Protein AF-A0A271J8D6-F1 (afdb_monomer_lite)

pLDDT: mean 81.6, std 23.4, range [31.03, 98.88]

Foldseek 3Di:
DDDDDDDDDDDDDDDDDDDDDDDDDDDDDPPPPPPPPPPPPPPPPLDQDDDDLVPQDPQLLLLLLQLLLLDLDLVSSLLVLLLLCLCLVVCAVPHNGSNCSSCPAPNGQLCHVPRPNNVVSVPDGRDPPDVSSVSSSNSSSCNVRDDPVVWQWDSQFNDKDALVPDPPSDDPPLCPPFDFDDGHPDDDDVNGMTITGPRHRPPPD

Sequence (205 aa):
MRTALRKTATGLTVVIAGSLPLLGLFYTIHATTTDTTPVPVMLVSDAPPAFDLDAVTDDVLWLARCIYSETKRAEEQELVAWVIRNRVETGYRGVTTYEGTVLDPYQFSAFNPGSPKRRLYTSLAPSTDSPAFVQALEVAHAVYHADASERPFPKRTRHFYSERSMVGGRAPNWSTGHAPVNPTGYRVDPRRFRFYSGVAAALHL

Radius of gyration: 31.21 Å; chains: 1; bounding box: 59×94×71 Å

Structure (mmCIF, N/CA/C/O backbone):
data_AF-A0A271J8D6-F1
#
_entry.id   AF-A0A271J8D6-F1
#
loop_
_atom_site.group_PDB
_atom_site.id
_atom_site.type_symbol
_atom_site.label_atom_id
_atom_site.label_alt_id
_atom_site.label_comp_id
_atom_site.label_asym_id
_atom_site.label_entity_id
_atom_site.label_seq_id
_atom_site.pdbx_PDB_ins_code
_atom_site.Cartn_x
_atom_site.Cartn_y
_atom_site.Cartn_z
_atom_site.occupancy
_atom_site.B_iso_or_equiv
_atom_site.auth_seq_id
_atom_site.auth_comp_id
_atom_site.auth_asym_id
_atom_site.auth_atom_id
_atom_site.pdbx_PDB_model_num
ATOM 1 N N . MET A 1 1 ? -44.704 9.672 -33.453 1.00 37.16 1 MET A N 1
ATOM 2 C CA . MET A 1 1 ? -43.943 9.856 -34.713 1.00 37.16 1 MET A CA 1
ATOM 3 C C . MET A 1 1 ? -43.924 11.338 -35.059 1.00 37.16 1 MET A C 1
ATOM 5 O O . MET A 1 1 ? -44.858 12.034 -34.698 1.00 37.16 1 MET A O 1
ATOM 9 N N . ARG A 1 2 ? -42.791 11.812 -35.586 1.00 36.75 2 ARG A N 1
ATOM 10 C CA . ARG A 1 2 ? -42.198 13.143 -35.360 1.00 36.75 2 ARG A CA 1
ATOM 11 C C . ARG A 1 2 ? -42.906 14.325 -36.043 1.00 36.75 2 ARG A C 1
ATOM 13 O O . ARG A 1 2 ? -43.340 14.223 -37.183 1.00 36.75 2 ARG A O 1
ATOM 20 N N . THR A 1 3 ? -42.907 15.448 -35.324 1.00 31.77 3 THR A N 1
ATOM 21 C CA . THR A 1 3 ? -43.353 16.795 -35.714 1.00 31.77 3 THR A CA 1
ATOM 22 C C . THR A 1 3 ? -42.252 17.574 -36.458 1.00 31.77 3 THR A C 1
ATOM 24 O O . THR A 1 3 ? -41.068 17.264 -36.346 1.00 31.77 3 THR A O 1
ATOM 27 N N . ALA A 1 4 ? -42.697 18.571 -37.225 1.00 35.56 4 ALA A N 1
ATOM 28 C CA . ALA A 1 4 ? -42.089 19.247 -38.372 1.00 35.56 4 ALA A CA 1
ATOM 29 C C . ALA A 1 4 ? -40.910 20.227 -38.144 1.00 35.56 4 ALA A C 1
ATOM 31 O O . ALA A 1 4 ? -40.754 20.820 -37.077 1.00 35.56 4 ALA A O 1
ATOM 32 N N . LEU A 1 5 ? -40.157 20.458 -39.234 1.00 35.47 5 LEU A N 1
ATOM 33 C CA . LEU A 1 5 ? -39.167 21.528 -39.433 1.00 35.47 5 LEU A CA 1
ATOM 34 C C . LEU A 1 5 ? -39.827 22.902 -39.700 1.00 35.47 5 LEU A C 1
ATOM 36 O O . LEU A 1 5 ? -40.800 23.001 -40.447 1.00 35.47 5 LEU A O 1
ATOM 40 N N . ARG A 1 6 ? -39.234 23.972 -39.146 1.00 36.16 6 ARG A N 1
ATOM 41 C CA . ARG A 1 6 ? -39.483 25.402 -39.455 1.00 36.16 6 ARG A CA 1
ATOM 42 C C . ARG A 1 6 ? -38.447 25.885 -40.490 1.00 36.16 6 ARG A C 1
ATOM 44 O O . ARG A 1 6 ? -37.283 25.538 -40.359 1.00 36.16 6 ARG A O 1
ATOM 51 N N . LYS A 1 7 ? -38.851 26.463 -41.630 1.00 35.25 7 LYS A N 1
ATOM 52 C CA . LYS A 1 7 ? -39.243 27.862 -41.949 1.00 35.25 7 LYS A CA 1
ATOM 53 C C . LYS A 1 7 ? -38.050 28.812 -42.196 1.00 35.25 7 LYS A C 1
ATOM 55 O O . LYS A 1 7 ? -37.399 29.264 -41.264 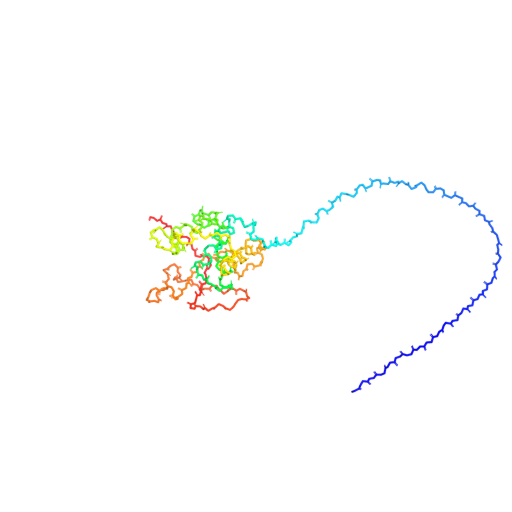1.00 35.25 7 LYS A O 1
ATOM 60 N N . THR A 1 8 ? -37.838 29.122 -43.475 1.00 38.09 8 THR A N 1
ATOM 61 C CA . THR A 1 8 ? -37.028 30.205 -44.067 1.00 38.09 8 THR A CA 1
ATOM 62 C C . THR A 1 8 ? -37.839 31.500 -44.199 1.00 38.09 8 THR A C 1
ATOM 64 O O . THR A 1 8 ? -39.038 31.406 -44.460 1.00 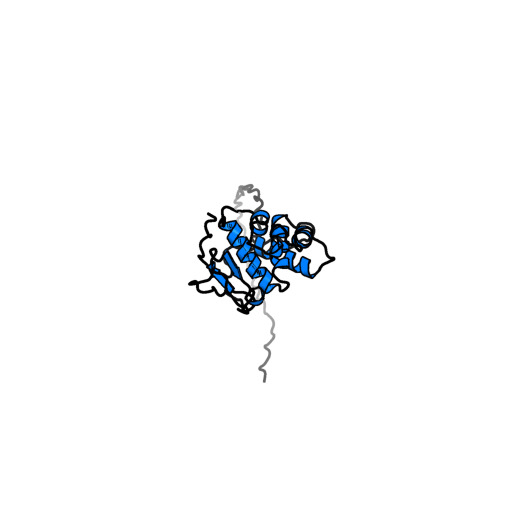38.09 8 THR A O 1
ATOM 67 N N . ALA A 1 9 ? -37.195 32.674 -44.120 1.00 34.56 9 ALA A N 1
ATOM 68 C CA . ALA A 1 9 ? -37.424 33.833 -45.006 1.00 34.56 9 ALA A CA 1
ATOM 69 C C . ALA A 1 9 ? -36.539 35.037 -44.627 1.00 34.56 9 ALA A C 1
ATOM 71 O O . ALA A 1 9 ? -36.093 35.185 -43.494 1.00 34.56 9 ALA A O 1
ATOM 72 N N . THR A 1 10 ? -36.312 35.857 -45.645 1.00 35.12 10 THR A N 1
ATOM 73 C CA . THR A 1 10 ? -35.226 36.811 -45.888 1.00 35.12 10 THR A CA 1
ATOM 74 C C . THR A 1 10 ? -35.631 38.248 -45.515 1.00 35.12 10 THR A C 1
ATOM 76 O O . THR A 1 10 ? -36.800 38.512 -45.248 1.00 35.12 10 THR A O 1
ATOM 79 N N . GLY A 1 11 ? -34.651 39.159 -45.453 1.00 34.53 11 GLY A N 1
ATOM 80 C CA . GLY A 1 11 ? -34.746 40.490 -44.841 1.00 34.53 11 GLY A CA 1
ATOM 81 C C . GLY A 1 11 ? -35.477 41.587 -45.624 1.00 34.53 11 GLY A C 1
ATOM 82 O O . GLY A 1 11 ? -36.010 41.361 -46.707 1.00 34.53 11 GLY A O 1
ATOM 83 N N . LEU A 1 12 ? -35.438 42.807 -45.071 1.00 31.03 12 LEU A N 1
ATOM 84 C CA . LEU A 1 12 ? -35.702 44.047 -45.800 1.00 31.03 12 LEU A CA 1
ATOM 85 C C . LEU A 1 12 ? -34.977 45.235 -45.143 1.00 31.03 12 LEU A C 1
ATOM 87 O O . LEU A 1 12 ? -35.074 45.458 -43.938 1.00 31.03 12 LEU A O 1
ATOM 91 N N . THR A 1 13 ? -34.252 45.976 -45.975 1.00 33.91 13 THR A N 1
ATOM 92 C CA . THR A 1 13 ? -33.525 47.219 -45.687 1.00 33.91 13 THR A CA 1
ATOM 93 C C . THR A 1 13 ? -34.454 48.423 -45.857 1.00 33.91 13 THR A C 1
ATOM 95 O O . THR A 1 13 ? -35.242 48.444 -46.800 1.00 33.91 13 THR A O 1
ATOM 98 N N . VAL A 1 14 ? -34.302 49.465 -45.033 1.00 34.69 14 VAL A N 1
ATOM 99 C CA . VAL A 1 14 ? -34.790 50.823 -45.339 1.00 34.69 14 VAL A CA 1
ATOM 100 C C . VAL A 1 14 ? -33.671 51.828 -45.066 1.00 34.69 14 VAL A C 1
ATOM 102 O O . VAL A 1 14 ? -33.062 51.823 -44.000 1.00 34.69 14 VAL A O 1
ATOM 105 N N . VAL A 1 15 ? -33.408 52.670 -46.066 1.00 35.41 15 VAL A N 1
ATOM 106 C CA . VAL A 1 15 ? -32.484 53.812 -46.059 1.00 35.41 15 VAL A CA 1
ATOM 107 C C . VAL A 1 15 ? -33.308 55.085 -45.893 1.00 35.41 15 VAL A C 1
ATOM 109 O O . VAL A 1 15 ? -34.277 55.253 -46.629 1.00 35.41 15 VAL A O 1
ATOM 112 N N . ILE A 1 16 ? -32.891 56.010 -45.023 1.00 36.81 16 ILE A N 1
ATOM 113 C CA . ILE A 1 16 ? -33.220 57.438 -45.160 1.00 36.81 16 ILE A CA 1
ATOM 114 C C . ILE A 1 16 ? -31.962 58.263 -44.861 1.00 36.81 16 ILE A C 1
ATOM 116 O O . ILE A 1 16 ? -31.301 58.077 -43.842 1.00 36.81 16 ILE A O 1
ATOM 120 N N . ALA A 1 17 ? -31.637 59.145 -45.805 1.00 34.56 17 ALA A N 1
ATOM 121 C CA . ALA A 1 17 ? -30.532 60.092 -45.790 1.00 34.56 17 ALA A CA 1
ATOM 122 C C . ALA A 1 17 ? -30.909 61.409 -45.086 1.00 34.56 17 ALA A C 1
ATOM 124 O O . ALA A 1 17 ? -32.073 61.805 -45.102 1.00 34.56 17 ALA A O 1
ATOM 125 N N . GLY A 1 18 ? -29.912 62.130 -44.558 1.00 31.47 18 GLY A N 1
ATOM 126 C CA . GLY A 1 18 ? -30.076 63.520 -44.120 1.00 31.47 18 GLY A CA 1
ATOM 127 C C . GLY A 1 18 ? -28.880 64.115 -43.362 1.00 31.47 18 GLY A C 1
ATOM 128 O O . GLY A 1 18 ? -28.832 64.032 -42.146 1.00 31.47 18 GLY A O 1
ATOM 129 N N . SER A 1 19 ? -27.964 64.736 -44.115 1.00 33.25 19 SER A N 1
ATOM 130 C CA . SER A 1 19 ? -27.344 66.063 -43.878 1.00 33.25 19 SER A CA 1
ATOM 131 C C . SER A 1 19 ? -26.490 66.378 -42.614 1.00 33.25 19 SER A C 1
ATOM 133 O O . SER A 1 19 ? -26.984 66.451 -41.498 1.00 33.25 19 SER A O 1
ATOM 135 N N . LEU A 1 20 ? -25.206 66.687 -42.884 1.00 37.94 20 LEU A N 1
ATOM 136 C CA . LEU A 1 20 ? -24.097 67.324 -42.111 1.00 37.94 20 LEU A CA 1
ATOM 137 C C . LEU A 1 20 ? -24.444 68.668 -41.388 1.00 37.94 20 LEU A C 1
ATOM 139 O O . LEU A 1 20 ? -25.487 69.220 -41.735 1.00 37.94 20 LEU A O 1
ATOM 143 N N . PRO A 1 21 ? -23.594 69.285 -40.500 1.00 45.44 21 PRO A N 1
ATOM 144 C CA . PRO A 1 21 ? -22.114 69.255 -40.482 1.00 45.44 21 PRO A CA 1
ATOM 145 C C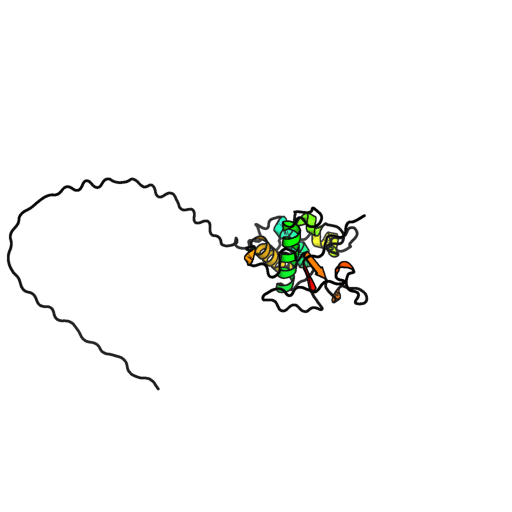 . PRO A 1 21 ? -21.366 69.241 -39.115 1.00 45.44 21 PRO A C 1
ATOM 147 O O . PRO A 1 21 ? -21.933 69.273 -38.029 1.00 45.44 21 PRO A O 1
ATOM 150 N N . LEU A 1 22 ? -20.034 69.187 -39.261 1.00 43.22 22 LEU A N 1
ATOM 151 C CA . LEU A 1 22 ? -18.917 69.205 -38.310 1.00 43.22 22 LEU A CA 1
ATOM 152 C C . LEU A 1 22 ? -19.008 70.146 -37.090 1.00 43.22 22 LEU A C 1
ATOM 154 O O . LEU A 1 22 ? -19.282 71.334 -37.233 1.00 43.22 22 LEU A O 1
ATOM 158 N N . LEU A 1 23 ? -18.488 69.660 -35.957 1.00 39.09 23 LEU A N 1
ATOM 159 C CA . LEU A 1 23 ? -17.605 70.425 -35.065 1.00 39.09 23 LEU A CA 1
ATOM 160 C C . LEU A 1 23 ? -16.675 69.451 -34.327 1.00 39.09 23 LEU A C 1
ATOM 162 O O . LEU A 1 23 ? -17.113 68.601 -33.556 1.00 39.09 23 LEU A O 1
ATOM 166 N N . GLY A 1 24 ? -15.384 69.536 -34.649 1.00 41.84 24 GLY A N 1
ATOM 167 C CA . GLY A 1 24 ? -14.334 68.721 -34.054 1.00 41.84 24 GLY A CA 1
ATOM 168 C C . GLY A 1 24 ? -13.980 69.206 -32.654 1.00 41.84 24 GLY A C 1
ATOM 169 O O . GLY A 1 24 ? -13.719 70.388 -32.446 1.00 41.84 24 GLY A O 1
ATOM 170 N N . LEU A 1 25 ? -13.907 68.267 -31.716 1.00 37.81 25 LEU A N 1
ATOM 171 C CA . LEU A 1 25 ? -13.203 68.441 -30.455 1.00 37.81 25 LEU A CA 1
ATOM 172 C C . LEU A 1 25 ? -12.238 67.260 -30.319 1.00 37.81 25 LEU A C 1
ATOM 174 O O . LEU A 1 25 ? -12.645 66.132 -30.044 1.00 37.81 25 LEU A O 1
ATOM 178 N N . PHE A 1 26 ? -10.957 67.507 -30.582 1.00 38.34 26 PHE A N 1
ATOM 179 C CA . PHE A 1 26 ? -9.895 66.549 -30.298 1.00 38.34 26 PHE A CA 1
ATOM 180 C C . PHE A 1 26 ? -9.704 66.496 -28.781 1.00 38.34 26 PHE A C 1
ATOM 182 O O . PHE A 1 26 ? -9.109 67.400 -28.200 1.00 38.34 26 PHE A O 1
ATOM 189 N N . TYR A 1 27 ? -10.223 65.456 -28.130 1.00 35.41 27 TYR A N 1
ATOM 190 C CA . TYR A 1 27 ? -9.833 65.130 -26.763 1.00 35.41 27 TYR A CA 1
ATOM 191 C C . TYR A 1 27 ? -8.698 64.107 -26.829 1.00 35.41 27 TYR A C 1
ATOM 193 O O . TYR A 1 27 ? -8.912 62.932 -27.128 1.00 35.41 27 TYR A O 1
ATOM 201 N N . THR A 1 28 ? -7.470 64.564 -26.602 1.00 43.22 28 THR A N 1
ATOM 202 C CA . THR A 1 28 ? -6.309 63.684 -26.468 1.00 43.22 28 THR A CA 1
ATOM 203 C C . THR A 1 28 ? -6.408 62.967 -25.124 1.00 43.22 28 THR A C 1
ATOM 205 O O . THR A 1 28 ? -6.025 63.518 -24.095 1.00 43.22 28 THR A O 1
ATOM 208 N N . ILE A 1 29 ? -6.920 61.736 -25.110 1.00 44.97 29 ILE A N 1
ATOM 209 C CA . ILE A 1 29 ? -6.760 60.858 -23.947 1.00 44.97 29 ILE A CA 1
ATOM 210 C C . ILE A 1 29 ? -5.314 60.361 -23.982 1.00 44.97 29 ILE A C 1
ATOM 212 O O . ILE A 1 29 ? -4.931 59.610 -24.878 1.00 44.97 29 ILE A O 1
ATOM 216 N N . HIS A 1 30 ? 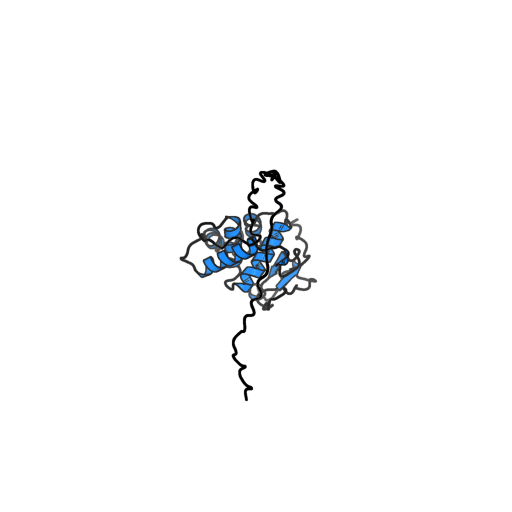-4.485 60.799 -23.036 1.00 42.06 30 HIS A N 1
ATOM 217 C CA . HIS A 1 30 ? -3.220 60.124 -22.765 1.00 42.06 30 HIS A CA 1
ATOM 218 C C . HIS A 1 30 ? -3.548 58.753 -22.175 1.00 42.06 30 HIS A C 1
ATOM 220 O O . HIS A 1 30 ? -3.967 58.647 -21.024 1.00 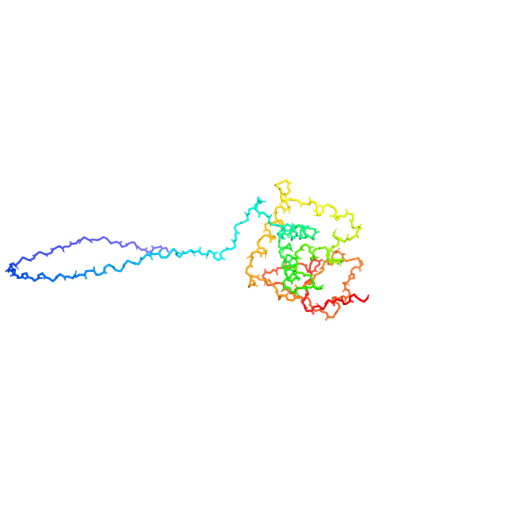42.06 30 HIS A O 1
ATOM 226 N N . ALA A 1 31 ? -3.407 57.703 -22.984 1.00 43.00 31 ALA A N 1
ATOM 227 C CA . ALA A 1 31 ? -3.377 56.345 -22.476 1.00 43.00 31 ALA A CA 1
ATOM 228 C C . ALA A 1 31 ? -2.092 56.200 -21.657 1.00 43.00 31 ALA A C 1
ATOM 230 O O . ALA A 1 31 ? -0.996 56.104 -22.208 1.00 43.00 31 ALA A O 1
ATOM 231 N N . THR A 1 32 ? -2.214 56.242 -20.334 1.00 42.94 32 THR A N 1
ATOM 232 C CA . THR A 1 32 ? -1.137 55.813 -19.449 1.00 42.94 32 THR A CA 1
ATOM 233 C C . THR A 1 32 ? -0.979 54.315 -19.666 1.00 42.94 32 THR A C 1
ATOM 235 O O . THR A 1 32 ? -1.807 53.527 -19.213 1.00 42.94 32 THR A O 1
ATOM 238 N N . THR A 1 33 ? 0.045 53.912 -20.414 1.00 43.06 33 THR A N 1
ATOM 239 C CA . THR A 1 33 ? 0.438 52.510 -20.520 1.00 43.06 33 THR A CA 1
ATOM 240 C C . THR A 1 33 ? 0.900 52.067 -19.137 1.00 43.06 33 THR A C 1
ATOM 242 O O . THR A 1 33 ? 2.042 52.298 -18.750 1.00 43.06 33 THR A O 1
ATOM 245 N N . THR A 1 34 ? 0.009 51.472 -18.346 1.00 44.06 34 THR A N 1
ATOM 246 C CA . THR A 1 34 ? 0.430 50.616 -17.240 1.00 44.06 34 THR A CA 1
ATOM 247 C C . THR A 1 34 ? 1.079 49.398 -17.869 1.00 44.06 34 THR A C 1
ATOM 249 O O . THR A 1 34 ? 0.389 48.473 -18.299 1.00 44.06 34 THR A O 1
ATOM 252 N N . ASP A 1 35 ? 2.405 49.448 -17.964 1.00 47.28 35 ASP A N 1
ATOM 253 C CA . ASP A 1 35 ? 3.272 48.311 -18.237 1.00 47.28 35 ASP A CA 1
ATOM 254 C C . ASP A 1 35 ? 3.059 47.275 -17.127 1.00 47.28 35 ASP A C 1
ATOM 256 O O . ASP A 1 35 ? 3.705 47.274 -16.081 1.00 47.28 35 ASP A O 1
ATOM 260 N N . THR A 1 36 ? 2.022 46.461 -17.305 1.00 47.00 36 THR A N 1
ATOM 261 C CA . THR A 1 36 ? 1.774 45.292 -16.476 1.00 47.00 36 THR A CA 1
ATOM 262 C C . THR A 1 36 ? 2.450 44.162 -17.213 1.00 47.00 36 THR A C 1
ATOM 264 O O . THR A 1 36 ? 1.869 43.563 -18.118 1.00 47.00 36 THR A O 1
ATOM 267 N N . THR A 1 37 ? 3.706 43.903 -16.864 1.00 51.19 37 THR A N 1
ATOM 268 C CA . THR A 1 37 ? 4.338 42.639 -17.219 1.00 51.19 37 THR A CA 1
ATOM 269 C C . THR A 1 37 ? 3.401 41.524 -16.739 1.00 51.19 37 THR A C 1
ATOM 271 O O . THR A 1 37 ? 3.055 41.487 -15.553 1.00 51.19 37 THR A O 1
ATOM 274 N N . PRO A 1 38 ? 2.894 40.647 -17.623 1.00 47.34 38 PRO A N 1
ATOM 275 C CA . PRO A 1 38 ? 2.127 39.507 -17.164 1.00 47.34 38 PRO A CA 1
ATOM 276 C C . PRO A 1 38 ? 3.100 38.623 -16.390 1.00 47.34 38 PRO A C 1
ATOM 278 O O . PRO A 1 38 ? 3.966 37.971 -16.971 1.00 47.34 38 PRO A O 1
ATOM 281 N N . VAL A 1 39 ? 2.985 38.636 -15.062 1.00 49.53 39 VAL A N 1
ATOM 282 C CA . VAL A 1 39 ? 3.601 37.616 -14.216 1.00 49.53 39 VAL A CA 1
ATOM 283 C C . VAL A 1 39 ? 3.097 36.280 -14.759 1.00 49.53 39 VAL A C 1
ATOM 285 O O . VAL A 1 39 ? 1.877 36.103 -14.840 1.00 49.53 39 VAL A O 1
ATOM 288 N N . PRO A 1 40 ? 3.974 35.364 -15.199 1.00 54.03 40 PRO A N 1
ATOM 289 C CA . PRO A 1 40 ? 3.527 34.078 -15.692 1.00 54.03 40 PRO A CA 1
ATOM 290 C C . PRO A 1 40 ? 2.828 33.373 -14.533 1.00 54.03 40 PRO A C 1
ATOM 292 O O . PRO A 1 40 ? 3.463 32.960 -13.563 1.00 54.03 40 PRO A O 1
ATOM 295 N N . VAL A 1 41 ? 1.502 33.270 -14.617 1.00 54.34 41 VAL A N 1
ATOM 296 C CA . VAL A 1 41 ? 0.723 32.384 -13.758 1.00 54.34 41 VAL A CA 1
ATOM 297 C C . VAL A 1 41 ? 1.132 30.983 -14.177 1.00 54.34 41 VAL A C 1
ATOM 299 O O . VAL A 1 41 ? 0.620 30.428 -15.148 1.00 54.34 41 VAL A O 1
ATOM 302 N N . MET A 1 42 ? 2.146 30.450 -13.503 1.00 52.03 42 MET A N 1
ATOM 303 C CA . MET A 1 42 ? 2.534 29.059 -13.623 1.00 52.03 42 MET A CA 1
ATOM 304 C C . MET A 1 42 ? 1.330 28.266 -13.113 1.00 52.03 42 MET A C 1
ATOM 306 O O . MET A 1 42 ? 1.094 28.196 -11.910 1.00 52.03 42 MET A O 1
ATOM 310 N N . LEU A 1 43 ? 0.500 27.779 -14.037 1.00 52.97 43 LEU A N 1
ATOM 311 C CA . LEU A 1 43 ? -0.574 26.837 -13.749 1.00 52.97 43 LEU A CA 1
ATOM 312 C C . LEU A 1 43 ? 0.093 25.586 -13.174 1.00 52.97 43 LEU A C 1
ATOM 314 O O . LEU A 1 43 ? 0.514 24.703 -13.917 1.00 52.97 43 LEU A O 1
ATOM 318 N N . VAL A 1 44 ? 0.257 25.542 -11.853 1.00 53.88 44 VAL A N 1
ATOM 319 C CA . VAL A 1 44 ? 0.550 24.299 -11.149 1.00 53.88 44 VAL A CA 1
ATOM 320 C C . VAL A 1 44 ? -0.700 23.459 -11.352 1.00 53.88 44 VAL A C 1
ATOM 322 O O . VAL A 1 44 ? -1.764 23.774 -10.828 1.00 53.88 44 VAL A O 1
ATOM 325 N N . SER A 1 45 ? -0.615 22.481 -12.246 1.00 54.22 45 SER A N 1
ATOM 326 C CA . SER A 1 45 ? -1.702 21.537 -12.431 1.00 54.22 45 SER A CA 1
ATOM 327 C C . SER A 1 45 ? -1.813 20.734 -11.137 1.00 54.22 45 SER A C 1
ATOM 329 O O . SER A 1 45 ? -0.868 20.039 -10.780 1.00 54.22 45 SER A O 1
ATOM 331 N N . ASP A 1 46 ? -2.947 20.830 -10.441 1.00 66.25 46 ASP A N 1
ATOM 332 C CA . ASP A 1 46 ? -3.263 20.002 -9.263 1.00 66.25 46 ASP A CA 1
ATOM 333 C C . ASP A 1 46 ? -3.500 18.521 -9.632 1.00 66.25 46 ASP A C 1
ATOM 335 O O . ASP A 1 46 ? -3.883 17.709 -8.791 1.00 66.25 46 ASP A O 1
ATOM 339 N N . ALA A 1 47 ? -3.312 18.149 -10.903 1.00 70.12 47 ALA A N 1
ATOM 340 C CA . ALA A 1 47 ? -3.421 16.772 -11.347 1.00 70.12 47 ALA A CA 1
ATOM 341 C C . ALA A 1 47 ? -2.194 15.963 -10.886 1.00 70.12 47 ALA A C 1
ATOM 343 O O . ALA A 1 47 ? -1.062 16.443 -11.019 1.00 70.12 47 ALA A O 1
ATOM 344 N N . PRO A 1 48 ? -2.384 14.719 -10.404 1.00 79.50 48 PRO A N 1
ATOM 345 C CA . PRO A 1 48 ? -1.282 13.792 -10.192 1.00 79.50 48 PRO A CA 1
ATOM 346 C C . PRO A 1 48 ? -0.417 13.690 -11.459 1.00 79.50 48 PRO A C 1
ATOM 348 O O . PRO A 1 48 ? -0.968 13.738 -12.567 1.00 79.50 48 PRO A O 1
ATOM 351 N N . PRO A 1 49 ? 0.914 13.532 -11.333 1.00 89.12 49 PRO A N 1
ATOM 352 C CA . PRO A 1 49 ? 1.758 13.291 -12.495 1.00 89.12 49 PRO A CA 1
ATOM 353 C C . PRO A 1 49 ? 1.247 12.075 -13.282 1.00 89.12 49 PRO A C 1
ATOM 355 O O . PRO A 1 49 ? 0.616 11.171 -12.731 1.00 89.12 49 PRO A O 1
ATOM 358 N N . ALA A 1 50 ? 1.493 12.047 -14.590 1.00 93.38 50 ALA A N 1
ATOM 359 C CA . ALA A 1 50 ? 1.244 10.841 -15.372 1.00 93.38 50 ALA A CA 1
ATOM 360 C C . ALA A 1 50 ? 2.256 9.756 -14.970 1.00 93.38 50 ALA A C 1
ATOM 362 O O . ALA A 1 50 ? 3.404 10.071 -14.662 1.00 93.38 50 ALA A O 1
ATOM 363 N N . PHE A 1 51 ? 1.837 8.488 -14.984 1.00 96.19 51 PHE A N 1
ATOM 364 C CA . PHE A 1 51 ? 2.758 7.379 -14.739 1.00 96.19 51 PHE A CA 1
ATOM 365 C C . PHE A 1 51 ? 3.784 7.279 -15.873 1.00 96.19 51 PHE A C 1
ATOM 367 O O . PHE A 1 51 ? 3.412 7.200 -17.045 1.00 96.19 51 PHE A O 1
ATOM 374 N N . ASP A 1 52 ? 5.060 7.243 -15.500 1.00 96.06 52 ASP A N 1
ATOM 375 C CA . ASP A 1 52 ? 6.194 7.012 -16.388 1.00 96.06 52 ASP A CA 1
ATOM 376 C C . ASP A 1 52 ? 7.104 5.948 -15.761 1.00 96.06 52 ASP A C 1
ATOM 378 O O . ASP A 1 52 ? 7.543 6.073 -14.614 1.00 96.06 52 ASP A O 1
ATOM 382 N N . LEU A 1 53 ? 7.362 4.880 -16.517 1.00 95.44 53 LEU A N 1
ATOM 383 C CA . LEU A 1 53 ? 8.155 3.744 -16.059 1.00 95.44 53 LEU A CA 1
ATOM 384 C C . LEU A 1 53 ? 9.623 4.128 -15.826 1.00 95.44 53 LEU A C 1
ATOM 386 O O . LEU A 1 53 ? 10.252 3.577 -14.920 1.00 95.44 53 LEU A O 1
ATOM 390 N N . ASP A 1 54 ? 10.140 5.087 -16.595 1.00 94.81 54 ASP A N 1
ATOM 391 C CA . ASP A 1 54 ? 11.529 5.545 -16.505 1.00 94.81 54 ASP A CA 1
ATOM 392 C C . ASP A 1 54 ? 11.739 6.545 -15.351 1.00 94.81 54 ASP A C 1
ATOM 394 O O . ASP A 1 54 ? 12.875 6.819 -14.960 1.00 94.81 54 ASP A O 1
ATOM 398 N N . ALA A 1 55 ? 10.650 7.050 -14.757 1.00 95.25 55 ALA A N 1
ATOM 399 C CA . ALA A 1 55 ? 10.659 8.038 -13.676 1.00 95.25 55 ALA A CA 1
ATOM 400 C C . ALA A 1 55 ? 10.156 7.487 -12.325 1.00 95.25 55 ALA A C 1
ATOM 402 O O . ALA A 1 55 ? 9.816 8.255 -11.421 1.00 95.25 55 ALA A O 1
ATOM 403 N N . VAL A 1 56 ? 10.101 6.161 -12.156 1.00 97.69 56 VAL A N 1
ATOM 404 C CA . VAL A 1 56 ? 9.675 5.531 -10.895 1.00 97.69 56 VAL A CA 1
ATOM 405 C C . VAL A 1 56 ? 10.650 5.874 -9.764 1.00 97.69 56 VAL A C 1
ATOM 407 O O . VAL A 1 56 ? 11.817 5.487 -9.789 1.00 97.69 56 VAL A O 1
ATOM 410 N N . THR A 1 57 ? 10.148 6.545 -8.728 1.00 98.12 57 THR A N 1
ATOM 411 C CA . THR A 1 57 ? 10.913 6.850 -7.511 1.00 98.12 57 THR A CA 1
ATOM 412 C C . THR A 1 57 ? 11.071 5.622 -6.609 1.00 98.12 57 THR A C 1
ATOM 414 O O . THR A 1 57 ? 10.282 4.675 -6.673 1.00 98.12 57 THR A O 1
ATOM 417 N N . ASP A 1 58 ? 12.050 5.656 -5.700 1.00 98.25 58 ASP A N 1
ATOM 418 C CA . ASP A 1 58 ? 12.276 4.571 -4.734 1.00 98.25 58 ASP A CA 1
ATOM 419 C C . ASP A 1 58 ? 11.052 4.295 -3.847 1.00 98.25 58 ASP A C 1
ATOM 421 O O . ASP A 1 58 ? 10.727 3.137 -3.579 1.00 98.25 58 ASP A O 1
ATOM 425 N N . ASP A 1 59 ? 10.330 5.337 -3.426 1.00 98.69 59 ASP A N 1
ATOM 426 C CA . ASP A 1 59 ? 9.114 5.189 -2.621 1.00 98.69 59 ASP A CA 1
ATOM 427 C C . ASP A 1 59 ? 8.014 4.433 -3.380 1.00 98.69 59 ASP A C 1
ATOM 429 O O . ASP A 1 59 ? 7.425 3.484 -2.849 1.00 98.69 59 ASP A O 1
ATOM 433 N N . VAL A 1 60 ? 7.762 4.822 -4.636 1.00 98.75 60 VAL A N 1
ATOM 434 C CA . VAL A 1 60 ? 6.788 4.149 -5.509 1.00 98.75 60 VAL A CA 1
ATOM 435 C C . VAL A 1 60 ? 7.224 2.708 -5.764 1.00 98.75 60 VAL A C 1
ATOM 437 O O . VAL A 1 60 ? 6.400 1.794 -5.700 1.00 98.75 60 VAL A O 1
ATOM 440 N N . LEU A 1 61 ? 8.520 2.472 -5.975 1.00 98.81 61 LEU A N 1
ATOM 441 C CA . LEU A 1 61 ? 9.065 1.135 -6.179 1.00 98.81 61 LEU A CA 1
ATOM 442 C C . LEU A 1 61 ? 8.870 0.238 -4.949 1.00 98.81 61 LEU A C 1
ATOM 444 O O . LEU A 1 61 ? 8.441 -0.911 -5.083 1.00 98.81 61 LEU A O 1
ATOM 448 N N . TRP A 1 62 ? 9.146 0.736 -3.742 1.00 98.88 62 TRP A N 1
ATOM 449 C CA . TRP A 1 62 ? 8.932 -0.018 -2.504 1.00 98.88 62 TRP A CA 1
ATOM 450 C C . TRP A 1 62 ? 7.456 -0.311 -2.244 1.00 98.88 62 TRP A C 1
ATOM 452 O O . TRP A 1 62 ? 7.111 -1.440 -1.874 1.00 98.88 62 TRP A O 1
ATOM 462 N N . LEU A 1 63 ? 6.579 0.661 -2.502 1.00 98.88 63 LEU A N 1
ATOM 463 C CA . LEU A 1 63 ? 5.134 0.469 -2.443 1.00 98.88 63 LEU A CA 1
ATOM 464 C C . LEU A 1 63 ? 4.679 -0.623 -3.428 1.00 98.88 63 LEU A C 1
ATOM 466 O O . LEU A 1 63 ? 4.002 -1.571 -3.022 1.00 98.88 63 LEU A O 1
ATOM 470 N N . ALA A 1 64 ? 5.124 -0.555 -4.686 1.00 98.81 64 ALA A N 1
ATOM 471 C CA . ALA A 1 64 ? 4.791 -1.515 -5.739 1.00 98.81 64 ALA A CA 1
ATOM 472 C C . ALA A 1 64 ? 5.279 -2.935 -5.423 1.00 98.81 64 ALA A C 1
ATOM 474 O O . ALA A 1 64 ? 4.518 -3.901 -5.533 1.00 98.81 64 ALA A O 1
ATOM 475 N N . ARG A 1 65 ? 6.534 -3.082 -4.973 1.00 98.75 65 ARG A N 1
ATOM 476 C CA . ARG A 1 65 ? 7.101 -4.367 -4.523 1.00 98.75 65 ARG A CA 1
ATOM 477 C C . ARG A 1 65 ? 6.217 -5.009 -3.461 1.00 98.75 65 ARG A C 1
ATOM 479 O O . ARG A 1 65 ? 5.944 -6.211 -3.528 1.00 98.75 65 ARG A O 1
ATOM 486 N N . CYS A 1 66 ? 5.762 -4.208 -2.501 1.00 98.69 66 CYS A N 1
ATOM 487 C CA . CYS A 1 66 ? 4.947 -4.687 -1.402 1.00 98.69 66 CYS A CA 1
ATOM 488 C C . CYS A 1 66 ? 3.561 -5.139 -1.864 1.00 98.69 66 CYS A C 1
ATOM 490 O O . CYS A 1 66 ? 3.217 -6.310 -1.684 1.00 98.69 66 CYS A O 1
ATOM 492 N N . ILE A 1 67 ? 2.797 -4.274 -2.537 1.00 98.62 67 ILE A N 1
ATOM 493 C CA . ILE A 1 67 ? 1.432 -4.618 -2.967 1.00 98.62 67 ILE A CA 1
ATOM 494 C C . ILE A 1 67 ? 1.418 -5.777 -3.966 1.00 98.62 67 ILE A C 1
ATOM 496 O O . ILE A 1 67 ? 0.536 -6.632 -3.900 1.00 98.62 67 ILE A O 1
ATOM 500 N N . TYR A 1 68 ? 2.442 -5.877 -4.824 1.00 98.44 68 TYR A N 1
ATOM 501 C CA . TYR A 1 68 ? 2.623 -7.020 -5.712 1.00 98.44 68 TYR A CA 1
ATOM 502 C C . TYR A 1 68 ? 2.838 -8.320 -4.932 1.00 98.44 68 TYR A C 1
ATOM 504 O O . TYR A 1 68 ? 2.351 -9.373 -5.345 1.00 98.44 68 TYR A O 1
ATOM 512 N N . SER A 1 69 ? 3.563 -8.287 -3.813 1.00 97.31 69 SER A N 1
ATOM 513 C CA . SER A 1 69 ? 3.781 -9.478 -2.987 1.00 97.31 69 SER A CA 1
ATOM 514 C C . SER A 1 69 ? 2.507 -9.965 -2.285 1.00 97.31 69 SER A C 1
ATOM 516 O O . SER A 1 69 ? 2.344 -11.173 -2.097 1.00 97.31 69 SER A O 1
ATOM 518 N N . GLU A 1 70 ? 1.592 -9.045 -1.968 1.00 97.00 70 GLU A N 1
ATOM 519 C CA . GLU A 1 70 ? 0.347 -9.327 -1.252 1.00 97.00 70 GLU A CA 1
ATOM 520 C C . GLU A 1 70 ? -0.767 -9.811 -2.192 1.00 97.00 70 GLU A C 1
ATOM 522 O O . GLU A 1 70 ? -1.535 -10.713 -1.848 1.00 97.00 70 GLU A O 1
ATOM 527 N N . THR A 1 71 ? -0.860 -9.252 -3.404 1.00 95.94 71 THR A N 1
ATOM 528 C CA . THR A 1 71 ? -1.882 -9.640 -4.385 1.00 95.94 71 THR A CA 1
ATOM 529 C C . THR A 1 71 ? -1.517 -9.253 -5.823 1.00 95.94 71 THR A C 1
ATOM 531 O O . THR A 1 71 ? -0.666 -8.404 -6.086 1.00 95.94 71 THR A O 1
ATOM 534 N N . LYS A 1 72 ? -2.176 -9.906 -6.787 1.00 94.62 72 LYS A N 1
ATOM 535 C CA . LYS A 1 72 ? -2.066 -9.622 -8.230 1.00 94.62 72 LYS A CA 1
ATOM 536 C C . LYS A 1 72 ? -3.277 -8.868 -8.795 1.00 94.62 72 LYS A C 1
ATOM 538 O O . LYS A 1 72 ? -3.306 -8.574 -9.983 1.00 94.62 72 LYS A O 1
ATOM 543 N N . ARG A 1 73 ? -4.296 -8.590 -7.974 1.00 95.62 73 ARG A N 1
ATOM 544 C CA . ARG A 1 73 ? -5.534 -7.919 -8.403 1.00 95.62 73 ARG A CA 1
ATOM 545 C C . ARG A 1 73 ? -5.426 -6.421 -8.138 1.00 95.62 73 ARG A C 1
ATOM 547 O O . ARG A 1 73 ? -5.212 -6.054 -6.989 1.00 95.62 73 ARG A O 1
ATOM 554 N N . ALA A 1 74 ? -5.615 -5.593 -9.164 1.00 96.69 74 ALA A N 1
ATOM 555 C CA . ALA A 1 74 ? -5.430 -4.140 -9.084 1.00 96.69 74 ALA A CA 1
ATOM 556 C C . ALA A 1 74 ? -6.237 -3.487 -7.946 1.00 96.69 74 ALA A C 1
ATOM 558 O O . ALA A 1 74 ? -5.662 -2.811 -7.102 1.00 96.69 74 ALA A O 1
ATOM 559 N N . GLU A 1 75 ? -7.537 -3.783 -7.844 1.00 96.00 75 GLU A N 1
ATOM 560 C CA . GLU A 1 75 ? -8.403 -3.238 -6.781 1.00 96.00 75 GLU A CA 1
ATOM 561 C C . GLU A 1 75 ? -7.901 -3.589 -5.369 1.00 96.00 75 GLU A C 1
ATOM 563 O O . GLU A 1 75 ? -8.001 -2.802 -4.434 1.00 96.00 75 GLU A O 1
ATOM 568 N N . GLU A 1 76 ? -7.332 -4.784 -5.193 1.00 97.12 76 GLU A N 1
ATOM 569 C CA . GLU A 1 76 ? -6.779 -5.197 -3.902 1.00 97.12 76 GLU A CA 1
ATOM 570 C C . GLU A 1 76 ? -5.412 -4.555 -3.644 1.00 97.12 76 GLU A C 1
ATOM 572 O O . GLU A 1 76 ? -5.116 -4.189 -2.508 1.00 97.12 76 GLU A O 1
ATOM 577 N N . GLN A 1 77 ? -4.592 -4.401 -4.689 1.00 98.38 77 GLN A N 1
ATOM 578 C CA . GLN A 1 77 ? -3.315 -3.690 -4.620 1.00 98.38 77 GLN A CA 1
ATOM 579 C C . GLN A 1 77 ? -3.531 -2.248 -4.158 1.00 98.38 77 GLN A C 1
ATOM 581 O O . GLN A 1 77 ? -2.802 -1.786 -3.286 1.00 98.38 77 GLN A O 1
ATOM 586 N N . GLU A 1 78 ? -4.562 -1.575 -4.667 1.00 98.62 78 GLU A N 1
ATOM 587 C CA . GLU A 1 78 ? -4.898 -0.199 -4.301 1.00 98.62 78 GLU A CA 1
ATOM 588 C C . GLU A 1 78 ? -5.246 -0.069 -2.810 1.00 98.62 78 GLU A C 1
ATOM 590 O O . GLU A 1 78 ? -4.704 0.777 -2.096 1.00 98.62 78 GLU A O 1
ATOM 595 N N . LEU A 1 79 ? -6.094 -0.963 -2.295 1.00 98.62 79 LEU A N 1
ATOM 596 C CA . LEU A 1 79 ? -6.473 -0.964 -0.881 1.00 98.62 79 LEU A CA 1
ATOM 597 C C . LEU A 1 79 ? -5.278 -1.250 0.040 1.00 98.62 79 LEU A C 1
ATOM 599 O O . LEU A 1 79 ? -5.141 -0.624 1.094 1.00 98.62 79 LEU A O 1
ATOM 603 N N . VAL A 1 80 ? -4.392 -2.173 -0.348 1.00 98.44 80 VAL A N 1
ATOM 604 C CA . VAL A 1 80 ? -3.150 -2.440 0.395 1.00 98.44 80 VAL A CA 1
ATOM 605 C C . VAL A 1 80 ? -2.201 -1.239 0.311 1.00 98.44 80 VAL A C 1
ATOM 607 O O . VAL A 1 80 ? -1.607 -0.870 1.328 1.00 98.44 80 VAL A O 1
ATOM 610 N N . ALA A 1 81 ? -2.099 -0.580 -0.847 1.00 98.81 81 ALA A N 1
ATOM 611 C CA . ALA A 1 81 ? -1.283 0.618 -1.023 1.00 98.81 81 ALA A CA 1
ATOM 612 C C . ALA A 1 81 ? -1.735 1.745 -0.083 1.00 98.81 81 ALA A C 1
ATOM 614 O O . ALA A 1 81 ? -0.906 2.338 0.610 1.00 98.81 81 ALA A O 1
ATOM 615 N N . TRP A 1 82 ? -3.047 1.973 0.041 1.00 98.81 82 TRP A N 1
ATOM 616 C CA . TRP A 1 82 ? -3.598 2.944 0.987 1.00 98.81 82 TRP A CA 1
ATOM 617 C C . TRP A 1 82 ? -3.291 2.599 2.449 1.00 98.81 82 TRP A C 1
ATOM 619 O O . TRP A 1 82 ? -3.028 3.501 3.247 1.00 98.81 82 TRP A O 1
ATOM 629 N N . VAL A 1 83 ? -3.269 1.313 2.825 1.00 98.75 83 VAL A N 1
ATOM 630 C CA . VAL A 1 83 ? -2.826 0.901 4.169 1.00 98.75 83 VAL A CA 1
ATOM 631 C C . VAL A 1 83 ? -1.349 1.234 4.393 1.00 98.75 83 VAL A C 1
ATOM 633 O O . VAL A 1 83 ? -0.995 1.737 5.462 1.00 98.75 83 VAL A O 1
ATOM 636 N N . ILE A 1 84 ? -0.481 0.973 3.414 1.00 98.81 84 ILE A N 1
ATOM 637 C CA . ILE A 1 84 ? 0.954 1.274 3.516 1.00 98.81 84 ILE A CA 1
ATOM 638 C C . ILE A 1 84 ? 1.168 2.785 3.627 1.00 98.81 84 ILE A C 1
ATOM 640 O O . ILE A 1 84 ? 1.824 3.233 4.568 1.00 98.81 84 ILE A O 1
ATOM 644 N N . ARG A 1 85 ? 0.533 3.578 2.756 1.00 98.81 85 ARG A N 1
ATOM 645 C CA . ARG A 1 85 ? 0.555 5.045 2.828 1.00 98.81 85 ARG A CA 1
ATOM 646 C C . ARG A 1 85 ? 0.066 5.547 4.189 1.00 98.81 85 ARG A C 1
ATOM 648 O O . ARG A 1 85 ? 0.696 6.409 4.789 1.00 98.81 85 ARG A O 1
ATOM 655 N N . ASN A 1 86 ? -0.989 4.954 4.754 1.00 98.69 86 ASN A N 1
ATOM 656 C CA . ASN A 1 86 ? -1.450 5.286 6.107 1.00 98.69 86 ASN A CA 1
ATOM 657 C C . ASN A 1 86 ? -0.413 4.989 7.193 1.00 98.69 86 ASN A C 1
ATOM 659 O O . ASN A 1 86 ? -0.296 5.753 8.151 1.00 98.69 86 ASN A O 1
ATOM 663 N N . ARG A 1 87 ? 0.323 3.878 7.093 1.00 98.44 87 ARG A N 1
ATOM 664 C CA . ARG A 1 87 ? 1.394 3.553 8.047 1.00 98.44 87 ARG A CA 1
ATOM 665 C C . ARG A 1 87 ? 2.512 4.587 7.980 1.00 98.44 87 ARG A C 1
ATOM 667 O O . ARG A 1 87 ? 2.856 5.124 9.030 1.00 98.44 87 ARG A O 1
ATOM 674 N N . VAL A 1 88 ? 2.965 4.921 6.771 1.00 98.62 88 VAL A N 1
ATOM 675 C CA . VAL A 1 88 ? 3.974 5.958 6.509 1.00 98.62 88 VAL A CA 1
ATOM 676 C C . VAL A 1 88 ? 3.523 7.305 7.079 1.00 98.62 88 VAL A C 1
ATOM 678 O O . VAL A 1 88 ? 4.182 7.873 7.945 1.00 98.62 88 VAL A O 1
ATOM 681 N N . GLU A 1 89 ? 2.343 7.782 6.680 1.00 98.44 89 GLU A N 1
ATOM 682 C CA . GLU A 1 89 ? 1.829 9.096 7.078 1.00 98.44 89 GLU A CA 1
ATOM 683 C C . GLU A 1 89 ? 1.477 9.217 8.569 1.00 98.44 89 GLU A C 1
ATOM 685 O O . GLU A 1 89 ? 1.295 10.328 9.071 1.00 98.44 89 GLU A O 1
ATOM 690 N N . THR A 1 90 ? 1.283 8.099 9.274 1.00 97.62 90 THR A N 1
ATOM 691 C CA . THR A 1 90 ? 1.001 8.099 10.720 1.00 97.62 90 THR A CA 1
ATOM 692 C C . THR A 1 90 ? 2.212 7.728 11.565 1.00 97.62 90 THR A C 1
ATOM 694 O O . THR A 1 90 ? 2.067 7.632 12.785 1.00 97.62 90 THR A O 1
ATOM 697 N N . GLY A 1 91 ? 3.377 7.492 10.951 1.00 97.00 91 GLY A N 1
ATOM 698 C CA . GLY A 1 91 ? 4.570 7.046 11.663 1.00 97.00 91 GLY A CA 1
ATOM 699 C C . GLY A 1 91 ? 4.327 5.753 12.438 1.00 97.00 91 GLY A C 1
ATOM 700 O O . GLY A 1 91 ? 4.698 5.653 13.609 1.00 97.00 91 GLY A O 1
ATOM 701 N N . TYR A 1 92 ? 3.604 4.789 11.856 1.00 95.25 92 TYR A N 1
ATOM 702 C CA . TYR A 1 92 ? 3.266 3.552 12.558 1.00 95.25 92 TYR A CA 1
ATOM 703 C C . TYR A 1 92 ? 4.550 2.855 13.031 1.00 95.25 92 TYR A C 1
ATOM 705 O O . TYR A 1 92 ? 5.455 2.611 12.240 1.00 95.25 92 TYR A O 1
ATOM 713 N N . ARG A 1 93 ? 4.637 2.583 14.343 1.00 94.00 93 ARG A N 1
ATOM 714 C CA . ARG A 1 93 ? 5.842 2.061 15.024 1.00 94.00 93 ARG A CA 1
ATOM 715 C C . ARG A 1 93 ? 7.096 2.938 14.891 1.00 94.00 93 ARG A C 1
ATOM 717 O O . ARG A 1 93 ? 8.206 2.439 15.022 1.00 94.00 93 ARG A O 1
ATOM 724 N N . GLY A 1 94 ? 6.923 4.238 14.661 1.00 95.81 94 GLY A N 1
ATOM 725 C CA . GLY A 1 94 ? 8.025 5.183 14.478 1.00 95.81 94 GLY A CA 1
ATOM 726 C C . GLY A 1 94 ? 8.636 5.169 13.076 1.00 95.81 94 GLY A C 1
ATOM 727 O O . GLY A 1 94 ? 9.679 5.781 12.877 1.00 95.81 94 GLY A O 1
ATOM 728 N N . VAL A 1 95 ? 8.010 4.492 12.107 1.00 97.25 95 VAL A N 1
ATOM 729 C CA . VAL A 1 95 ? 8.527 4.357 10.741 1.00 97.25 95 VAL A CA 1
ATOM 730 C C . VAL A 1 95 ? 7.761 5.263 9.778 1.00 97.25 95 VAL A C 1
ATOM 732 O O . VAL A 1 95 ? 6.535 5.198 9.705 1.00 97.25 95 VAL A O 1
ATOM 735 N N . THR A 1 96 ? 8.484 6.100 9.030 1.00 97.94 96 THR A N 1
ATOM 736 C CA . THR A 1 96 ? 7.915 7.153 8.163 1.00 97.94 96 THR A CA 1
ATOM 737 C C . THR A 1 96 ? 8.390 7.078 6.710 1.00 97.94 96 THR A C 1
ATOM 739 O O . THR A 1 96 ? 8.250 8.048 5.973 1.00 97.94 96 THR A O 1
ATOM 742 N N . THR A 1 97 ? 8.963 5.951 6.283 1.00 98.69 97 THR A N 1
ATOM 743 C CA . THR A 1 97 ? 9.363 5.714 4.885 1.00 98.69 97 THR A CA 1
ATOM 744 C C . THR A 1 97 ? 8.671 4.471 4.338 1.00 98.69 97 THR A C 1
ATOM 746 O O . THR A 1 97 ? 8.308 3.567 5.104 1.00 98.69 97 THR A O 1
ATOM 749 N N . TYR A 1 98 ? 8.478 4.407 3.017 1.00 98.75 98 TYR A N 1
ATOM 750 C CA . TYR A 1 98 ? 7.880 3.236 2.371 1.00 98.75 98 TYR A CA 1
ATOM 751 C C . TYR A 1 98 ? 8.774 2.008 2.526 1.00 98.75 98 TYR A C 1
ATOM 753 O O . TYR A 1 98 ? 8.298 0.975 2.993 1.00 98.75 98 TYR A O 1
ATOM 761 N N . GLU A 1 99 ? 10.075 2.139 2.247 1.00 98.69 99 GLU A N 1
ATOM 762 C CA . GLU A 1 99 ? 11.057 1.076 2.492 1.00 98.69 99 GLU A CA 1
ATOM 763 C C . GLU A 1 99 ? 10.996 0.570 3.934 1.00 98.69 99 GLU A C 1
ATOM 765 O O . GLU A 1 99 ? 10.815 -0.624 4.171 1.00 98.69 99 GLU A O 1
ATOM 770 N N . GLY A 1 100 ? 11.087 1.481 4.908 1.00 98.50 100 GLY A N 1
ATOM 771 C CA . GLY A 1 100 ? 11.065 1.118 6.319 1.00 98.50 100 GLY A CA 1
ATOM 772 C C . GLY A 1 100 ? 9.772 0.400 6.693 1.00 98.50 100 GLY A C 1
ATOM 773 O O . GLY A 1 100 ? 9.808 -0.595 7.407 1.00 98.50 100 GLY A O 1
ATOM 774 N N . THR A 1 101 ? 8.626 0.869 6.191 1.00 98.25 101 THR A N 1
ATOM 775 C CA . THR A 1 101 ? 7.315 0.265 6.476 1.00 98.25 101 THR A CA 1
ATOM 776 C C . THR A 1 101 ? 7.215 -1.149 5.909 1.00 98.25 101 THR A C 1
ATOM 778 O O . THR A 1 101 ? 6.620 -2.027 6.534 1.00 98.25 101 THR A O 1
ATOM 781 N N . VAL A 1 102 ? 7.781 -1.378 4.722 1.00 98.44 102 VAL A N 1
ATOM 782 C CA . VAL A 1 102 ? 7.793 -2.686 4.054 1.00 98.44 102 VAL A CA 1
ATOM 783 C C . VAL A 1 102 ? 8.762 -3.653 4.735 1.00 98.44 102 VAL A C 1
ATOM 785 O O . VAL A 1 102 ? 8.468 -4.844 4.847 1.00 98.44 102 VAL A O 1
ATOM 788 N N . LEU A 1 103 ? 9.904 -3.151 5.208 1.00 97.56 103 LEU A N 1
ATOM 789 C CA . LEU A 1 103 ? 10.941 -3.945 5.865 1.00 97.56 103 LEU A CA 1
ATOM 790 C C . LEU A 1 103 ? 10.743 -4.103 7.383 1.00 97.56 103 LEU A C 1
ATOM 792 O O . LEU A 1 103 ? 11.453 -4.918 7.980 1.00 97.56 103 LEU A O 1
ATOM 796 N N . ASP A 1 104 ? 9.796 -3.382 7.999 1.00 95.94 104 ASP A N 1
ATOM 797 C CA . ASP A 1 104 ? 9.434 -3.528 9.416 1.00 95.94 104 ASP A CA 1
ATOM 798 C C . ASP A 1 104 ? 9.034 -4.994 9.703 1.00 95.94 104 ASP A C 1
ATOM 800 O O . ASP A 1 104 ? 8.123 -5.537 9.058 1.00 95.94 104 ASP A O 1
ATOM 804 N N . PRO A 1 105 ? 9.721 -5.683 10.638 1.00 92.94 105 PRO A N 1
ATOM 805 C CA . PRO A 1 105 ? 9.504 -7.097 10.887 1.00 92.94 105 PRO A CA 1
ATOM 806 C C . PRO A 1 105 ? 8.040 -7.474 11.131 1.00 92.94 105 PRO A C 1
ATOM 808 O O . PRO A 1 105 ? 7.296 -6.852 11.901 1.00 92.94 105 PRO A O 1
ATOM 811 N N . TYR A 1 106 ? 7.649 -8.574 10.487 1.00 89.69 106 TYR A N 1
ATOM 812 C CA . TYR A 1 106 ? 6.341 -9.214 10.599 1.00 89.69 106 TYR A CA 1
ATOM 813 C C . TYR A 1 106 ? 5.167 -8.375 10.079 1.00 89.69 106 TYR A C 1
ATOM 815 O O . TYR A 1 106 ? 4.018 -8.771 10.272 1.00 89.69 106 TYR A O 1
ATOM 823 N N . GLN A 1 107 ? 5.436 -7.263 9.380 1.00 92.62 107 GLN A N 1
ATOM 824 C CA . GLN A 1 107 ? 4.399 -6.482 8.702 1.00 92.62 107 GLN A CA 1
ATOM 825 C C . GLN A 1 107 ? 3.981 -7.100 7.366 1.00 92.62 107 GLN A C 1
ATOM 827 O O . GLN A 1 107 ? 2.790 -7.112 7.060 1.00 92.62 107 GLN A O 1
ATOM 832 N N . PHE A 1 108 ? 4.944 -7.631 6.602 1.00 95.25 108 PHE A N 1
ATOM 833 C CA . PHE A 1 108 ? 4.726 -8.232 5.283 1.00 95.25 108 PHE A CA 1
ATOM 834 C C . PHE A 1 108 ? 5.557 -9.507 5.138 1.00 95.25 108 PHE A C 1
ATOM 836 O O . PHE A 1 108 ? 6.788 -9.481 5.100 1.00 95.25 108 PHE A O 1
ATOM 843 N N . SER A 1 109 ? 4.878 -10.654 5.062 1.00 93.00 109 SER A N 1
ATOM 844 C CA . SER A 1 109 ? 5.518 -11.974 5.188 1.00 93.00 109 SER A CA 1
ATOM 845 C C . SER A 1 109 ? 6.628 -12.226 4.163 1.00 93.00 109 SER A C 1
ATOM 847 O O . SER A 1 109 ? 7.654 -12.825 4.489 1.00 93.00 109 SER A O 1
ATOM 849 N N . ALA A 1 110 ? 6.452 -11.725 2.938 1.00 95.81 110 ALA A N 1
ATOM 850 C CA . ALA A 1 110 ? 7.421 -11.845 1.862 1.00 95.81 110 ALA A CA 1
ATOM 851 C C . ALA A 1 110 ? 8.767 -11.191 2.203 1.00 95.81 110 ALA A C 1
ATOM 853 O O . ALA A 1 110 ? 9.804 -11.711 1.790 1.00 95.81 110 ALA A O 1
ATOM 854 N N . PHE A 1 111 ? 8.748 -10.119 2.997 1.00 97.31 111 PHE A N 1
ATOM 855 C CA . PHE A 1 111 ? 9.910 -9.310 3.341 1.00 97.31 111 PHE A CA 1
ATOM 856 C C . PHE A 1 111 ? 10.503 -9.652 4.702 1.00 97.31 111 PHE A C 1
ATOM 858 O O . PHE A 1 111 ? 11.533 -9.090 5.039 1.00 97.31 111 PHE A O 1
ATOM 865 N N . ASN A 1 112 ? 9.946 -10.578 5.485 1.00 95.69 112 ASN A N 1
ATOM 866 C CA . ASN A 1 112 ? 10.528 -10.924 6.785 1.00 95.69 112 ASN A CA 1
ATOM 867 C C . ASN A 1 112 ? 11.985 -11.419 6.662 1.00 95.69 112 ASN A C 1
ATOM 869 O O . ASN A 1 112 ? 12.326 -12.085 5.675 1.00 95.69 112 ASN A O 1
ATOM 873 N N . PRO A 1 113 ? 12.855 -11.140 7.653 1.00 94.12 113 PRO A N 1
ATOM 874 C CA . PRO A 1 113 ? 14.168 -11.774 7.733 1.00 94.12 113 PRO A CA 1
ATOM 875 C C . PRO A 1 113 ? 14.052 -13.301 7.607 1.00 94.12 113 PRO A C 1
ATOM 877 O O . PRO A 1 113 ? 13.185 -13.915 8.224 1.00 94.12 113 PRO A O 1
ATOM 880 N N . GLY A 1 114 ? 14.884 -13.909 6.757 1.00 93.88 114 GLY A N 1
ATOM 881 C CA . GLY A 1 114 ? 14.859 -15.355 6.491 1.00 93.88 114 GLY A CA 1
ATOM 882 C C . GLY A 1 114 ? 13.750 -15.846 5.549 1.00 93.88 114 GLY A C 1
ATOM 883 O O . GLY A 1 114 ? 13.750 -17.021 5.189 1.00 93.88 114 GLY A O 1
ATOM 884 N N . SER A 1 115 ? 12.830 -14.985 5.093 1.00 95.75 115 SER A N 1
ATOM 885 C CA . SER A 1 115 ? 11.840 -15.374 4.081 1.00 95.75 115 SER A CA 1
ATOM 886 C C . SER A 1 115 ? 12.536 -15.778 2.771 1.00 95.75 115 SER A C 1
ATOM 888 O O . SER A 1 115 ? 13.286 -14.971 2.209 1.00 95.75 115 SER A O 1
ATOM 890 N N . PRO A 1 116 ? 12.239 -16.961 2.197 1.00 96.50 116 PRO A N 1
ATOM 891 C CA . PRO A 1 116 ? 12.814 -17.376 0.915 1.00 96.50 116 PRO A CA 1
ATOM 892 C C . PRO A 1 116 ? 12.365 -16.476 -0.248 1.00 96.50 116 PRO A C 1
ATOM 894 O O . PRO A 1 116 ? 13.016 -16.427 -1.289 1.00 96.50 116 PRO A O 1
ATOM 897 N N . LYS A 1 117 ? 11.263 -15.732 -0.073 1.00 96.44 117 LYS A N 1
ATOM 898 C CA . LYS A 1 117 ? 10.722 -14.803 -1.073 1.00 96.44 117 LYS A CA 1
ATOM 899 C C . LYS A 1 117 ? 11.358 -13.414 -1.006 1.00 96.44 117 LYS A C 1
ATOM 901 O O . LYS A 1 117 ? 11.175 -12.642 -1.944 1.00 96.44 117 LYS A O 1
ATOM 906 N N . ARG A 1 118 ? 12.097 -13.090 0.064 1.00 97.19 118 ARG A N 1
ATOM 907 C CA . ARG A 1 118 ? 12.605 -11.731 0.304 1.00 97.19 118 ARG A CA 1
ATOM 908 C C . ARG A 1 118 ? 13.451 -11.246 -0.866 1.00 97.19 118 ARG A C 1
ATOM 910 O O . ARG A 1 118 ? 13.124 -10.219 -1.443 1.00 97.19 118 ARG A O 1
ATOM 917 N N . ARG A 1 119 ? 14.451 -12.041 -1.275 1.00 97.06 119 ARG A N 1
ATOM 918 C CA . ARG A 1 119 ? 15.336 -11.714 -2.406 1.00 97.06 119 ARG A CA 1
ATOM 919 C C . ARG A 1 119 ? 14.553 -11.428 -3.688 1.00 97.06 119 ARG A C 1
ATOM 921 O O . ARG A 1 119 ? 14.859 -10.447 -4.349 1.00 97.06 119 ARG A O 1
ATOM 928 N N . LEU A 1 120 ? 13.562 -12.265 -4.014 1.00 96.56 120 LEU A N 1
ATOM 929 C CA . LEU A 1 120 ? 12.745 -12.111 -5.221 1.00 96.56 120 LEU A CA 1
ATOM 930 C C . LEU A 1 120 ? 12.045 -10.750 -5.250 1.00 96.56 120 LEU A C 1
ATOM 932 O O . LEU A 1 120 ? 12.120 -10.051 -6.252 1.00 96.56 120 LEU A O 1
ATOM 936 N N . TYR A 1 121 ? 11.360 -10.375 -4.168 1.00 97.88 121 TYR A N 1
ATOM 937 C CA . TYR A 1 121 ? 10.574 -9.141 -4.157 1.00 97.88 121 TYR A CA 1
ATOM 938 C C . TYR A 1 121 ? 11.430 -7.887 -3.988 1.00 97.88 121 TYR A C 1
ATOM 940 O O . TYR A 1 121 ? 11.118 -6.866 -4.592 1.00 97.88 121 TYR A O 1
ATOM 948 N N . THR A 1 122 ? 12.529 -7.950 -3.231 1.00 97.50 122 THR A N 1
ATOM 949 C CA . THR A 1 122 ? 13.446 -6.808 -3.099 1.00 97.50 122 THR A CA 1
ATOM 950 C C . THR A 1 122 ? 14.241 -6.538 -4.374 1.00 97.50 122 THR A C 1
ATOM 952 O O . THR A 1 122 ? 14.703 -5.420 -4.555 1.00 97.50 122 THR A O 1
ATOM 955 N N . SER A 1 123 ? 14.412 -7.528 -5.260 1.00 96.81 123 SER A N 1
ATOM 956 C CA . SER A 1 123 ? 15.143 -7.354 -6.522 1.00 96.81 123 SER A CA 1
ATOM 957 C C . SER A 1 123 ? 14.276 -6.900 -7.696 1.00 96.81 123 SER A C 1
ATOM 959 O O . SER A 1 123 ? 14.813 -6.692 -8.778 1.00 96.81 123 SER A O 1
ATOM 961 N N . LEU A 1 124 ? 12.951 -6.792 -7.536 1.00 97.38 124 LEU A N 1
ATOM 962 C CA . LEU A 1 124 ? 12.088 -6.309 -8.617 1.00 97.38 124 LEU A CA 1
ATOM 963 C C . LEU A 1 124 ? 12.449 -4.861 -8.955 1.00 97.38 124 LEU A C 1
ATOM 965 O O . LEU A 1 124 ? 12.564 -4.032 -8.053 1.00 97.38 124 LEU A O 1
ATOM 969 N N . ALA A 1 125 ? 12.600 -4.564 -10.238 1.00 96.75 125 ALA A N 1
ATOM 970 C CA . ALA A 1 125 ? 12.899 -3.237 -10.761 1.00 96.75 125 ALA A CA 1
ATOM 971 C C . ALA A 1 125 ? 11.878 -2.876 -11.854 1.00 96.75 125 ALA A C 1
ATOM 973 O O . ALA A 1 125 ? 11.264 -3.794 -12.412 1.00 96.75 125 ALA A O 1
ATOM 974 N N . PRO A 1 126 ? 11.667 -1.580 -12.147 1.00 95.94 126 PRO A N 1
ATOM 975 C CA . PRO A 1 126 ? 10.846 -1.154 -13.275 1.00 95.94 126 PRO A CA 1
ATOM 976 C C . PRO A 1 126 ? 11.332 -1.820 -14.567 1.00 95.94 126 PRO A C 1
ATOM 978 O O . PRO A 1 126 ? 12.487 -1.684 -14.956 1.00 95.94 126 PRO A O 1
ATOM 981 N N . SER A 1 127 ? 10.465 -2.621 -15.177 1.00 91.31 127 SER A N 1
ATOM 982 C CA . SER A 1 127 ? 10.715 -3.292 -16.452 1.00 91.31 127 SER A CA 1
ATOM 983 C C . SER A 1 127 ? 9.381 -3.696 -17.072 1.00 91.31 127 SER A C 1
ATOM 985 O O . SER A 1 127 ? 8.453 -4.107 -16.369 1.00 91.31 127 SER A O 1
ATOM 987 N N . THR A 1 128 ? 9.304 -3.613 -18.397 1.00 84.75 128 THR A N 1
ATOM 988 C CA . THR A 1 128 ? 8.157 -4.057 -19.197 1.00 84.75 128 THR A CA 1
ATOM 989 C C . THR A 1 128 ? 8.033 -5.582 -19.278 1.00 84.75 128 THR A C 1
ATOM 991 O O . THR A 1 128 ? 6.970 -6.084 -19.643 1.00 84.75 128 THR A O 1
ATOM 994 N N . ASP A 1 129 ? 9.056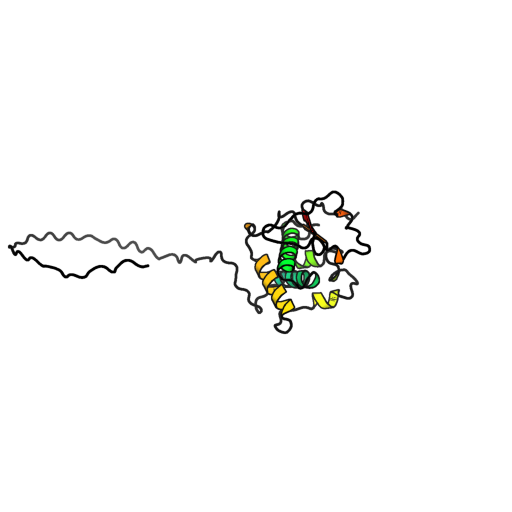 -6.335 -18.861 1.00 92.19 129 ASP A N 1
ATOM 995 C CA . ASP A 1 129 ? 9.088 -7.806 -18.923 1.00 92.19 129 ASP A CA 1
ATOM 996 C C . ASP A 1 129 ? 8.067 -8.484 -17.992 1.00 92.19 129 ASP A C 1
ATOM 998 O O . ASP A 1 129 ? 7.806 -9.684 -18.093 1.00 92.19 129 ASP A O 1
ATOM 1002 N N . SER A 1 130 ? 7.479 -7.728 -17.061 1.00 93.06 130 SER A N 1
ATOM 1003 C CA . SER A 1 130 ? 6.479 -8.224 -16.117 1.00 93.06 130 SER A CA 1
ATOM 1004 C C . SER A 1 130 ? 5.254 -7.306 -16.086 1.00 93.06 130 SER A C 1
ATOM 1006 O O . SER A 1 130 ? 5.159 -6.439 -15.212 1.00 93.06 130 SER A O 1
ATOM 1008 N N . PRO A 1 131 ? 4.258 -7.521 -16.970 1.00 95.56 131 PRO A N 1
ATOM 1009 C CA . PRO A 1 131 ? 3.037 -6.711 -17.009 1.00 95.56 131 PRO A CA 1
ATOM 1010 C C . PRO A 1 131 ? 2.301 -6.648 -15.664 1.00 95.56 131 PRO A C 1
ATOM 1012 O O . PRO A 1 131 ? 1.778 -5.611 -15.272 1.00 95.56 131 PRO A O 1
ATOM 1015 N N . ALA A 1 132 ? 2.316 -7.742 -14.898 1.00 96.56 132 ALA A N 1
ATOM 1016 C CA . ALA A 1 132 ? 1.693 -7.777 -13.577 1.00 96.56 132 ALA A CA 1
ATOM 1017 C C . ALA A 1 132 ? 2.442 -6.927 -12.532 1.00 96.56 132 ALA A C 1
ATOM 1019 O O . ALA A 1 132 ? 1.832 -6.484 -11.558 1.00 96.56 132 ALA A O 1
ATOM 1020 N N . PHE A 1 133 ? 3.754 -6.721 -12.701 1.00 98.06 133 PHE A N 1
ATOM 1021 C CA . PHE A 1 133 ? 4.517 -5.803 -11.856 1.00 98.06 133 PHE A CA 1
ATOM 1022 C C . PHE A 1 133 ? 4.381 -4.354 -12.332 1.00 98.06 133 PHE A C 1
ATOM 1024 O O . PHE A 1 133 ? 4.255 -3.476 -11.487 1.00 98.06 133 PHE A O 1
ATOM 1031 N N . VAL A 1 134 ? 4.290 -4.112 -13.645 1.00 98.31 134 VAL A N 1
ATOM 1032 C CA . VAL A 1 134 ? 3.934 -2.790 -14.195 1.00 98.31 134 VAL A CA 1
ATOM 1033 C C . VAL A 1 134 ? 2.585 -2.320 -13.652 1.00 98.31 134 VAL A C 1
ATOM 1035 O O . VAL A 1 134 ? 2.508 -1.219 -13.127 1.00 98.31 134 VAL A O 1
ATOM 1038 N N . GLN A 1 135 ? 1.566 -3.184 -13.616 1.00 98.44 135 GLN A N 1
ATOM 1039 C CA . GLN A 1 135 ? 0.283 -2.859 -12.978 1.00 98.44 135 GLN A CA 1
ATOM 1040 C C . GLN A 1 135 ? 0.454 -2.442 -11.505 1.00 98.44 135 GLN A C 1
ATOM 1042 O O . GLN A 1 135 ? -0.194 -1.514 -11.029 1.00 98.44 135 GLN A O 1
ATOM 1047 N N . ALA A 1 136 ? 1.331 -3.119 -10.757 1.00 98.69 136 ALA A N 1
ATOM 1048 C CA . ALA A 1 136 ? 1.599 -2.742 -9.372 1.00 98.69 136 ALA A CA 1
ATOM 1049 C C . ALA A 1 136 ? 2.330 -1.391 -9.272 1.00 98.69 136 ALA A C 1
ATOM 1051 O O . ALA A 1 136 ? 2.075 -0.646 -8.332 1.00 98.69 136 ALA A O 1
ATOM 1052 N N . LEU A 1 137 ? 3.209 -1.065 -10.224 1.00 98.75 137 LEU A N 1
ATOM 1053 C CA . LEU A 1 137 ? 3.860 0.244 -10.315 1.00 98.75 137 LEU A CA 1
ATOM 1054 C C . LEU A 1 137 ? 2.844 1.350 -10.615 1.00 98.75 137 LEU A C 1
ATOM 1056 O O . LEU A 1 137 ? 2.856 2.367 -9.930 1.00 98.75 137 LEU A O 1
ATOM 1060 N N . GLU A 1 138 ? 1.923 1.125 -11.550 1.00 98.56 138 GLU A N 1
ATOM 1061 C CA . GLU A 1 138 ? 0.842 2.060 -11.883 1.00 98.56 138 GLU A CA 1
ATOM 1062 C C . GLU A 1 138 ? -0.066 2.327 -10.676 1.00 98.56 138 GLU A C 1
ATOM 1064 O O . GLU A 1 138 ? -0.315 3.480 -10.321 1.00 98.56 138 GLU A O 1
ATOM 1069 N N . VAL A 1 139 ? -0.512 1.268 -9.989 1.00 98.75 139 VAL A N 1
ATOM 1070 C CA . VAL A 1 139 ? -1.349 1.391 -8.785 1.00 98.75 139 VAL A CA 1
ATOM 1071 C C . VAL A 1 139 ? -0.593 2.095 -7.656 1.00 98.75 139 VAL A C 1
ATOM 1073 O O . VAL A 1 139 ? -1.146 2.973 -6.994 1.00 98.75 139 VAL A O 1
ATOM 1076 N N . ALA A 1 140 ? 0.674 1.735 -7.427 1.00 98.81 140 ALA A N 1
ATOM 1077 C CA . ALA A 1 140 ? 1.504 2.379 -6.415 1.00 98.81 140 ALA A CA 1
ATOM 1078 C C . ALA A 1 140 ? 1.698 3.869 -6.713 1.00 98.81 140 ALA A C 1
ATOM 1080 O O . ALA A 1 140 ? 1.551 4.690 -5.812 1.00 98.81 140 ALA A O 1
ATOM 1081 N N . HIS A 1 141 ? 1.983 4.216 -7.966 1.00 98.75 141 HIS A N 1
ATOM 1082 C CA . HIS A 1 141 ? 2.144 5.591 -8.415 1.00 98.75 141 HIS A CA 1
ATOM 1083 C C . HIS A 1 141 ? 0.861 6.402 -8.198 1.00 98.75 141 HIS A C 1
ATOM 1085 O O . HIS A 1 141 ? 0.901 7.466 -7.580 1.00 98.75 141 HIS A O 1
ATOM 1091 N N . ALA A 1 142 ? -0.287 5.871 -8.633 1.00 98.44 142 ALA A N 1
ATOM 1092 C CA . ALA A 1 142 ? -1.583 6.511 -8.436 1.00 98.44 142 ALA A CA 1
ATOM 1093 C C . ALA A 1 142 ? -1.855 6.781 -6.948 1.00 98.44 142 ALA A C 1
ATOM 1095 O O . ALA A 1 142 ? -2.120 7.916 -6.565 1.00 98.44 142 ALA A O 1
ATOM 1096 N N . VAL A 1 143 ? -1.700 5.775 -6.081 1.00 98.62 143 VAL A N 1
ATOM 1097 C CA . VAL A 1 143 ? -1.953 5.936 -4.641 1.00 98.62 143 VAL A CA 1
ATOM 1098 C C . VAL A 1 143 ? -0.914 6.819 -3.954 1.00 98.62 143 VAL A C 1
ATOM 1100 O O . VAL A 1 143 ? -1.262 7.503 -2.997 1.00 98.62 143 VAL A O 1
ATOM 1103 N N . TYR A 1 144 ? 0.345 6.833 -4.392 1.00 98.62 144 TYR A N 1
ATOM 1104 C CA . TYR A 1 144 ? 1.372 7.713 -3.823 1.00 98.62 144 TYR A CA 1
ATOM 1105 C C . TYR A 1 144 ? 1.036 9.190 -4.066 1.00 98.62 144 TYR A C 1
ATOM 1107 O O . TYR A 1 144 ? 1.158 10.004 -3.149 1.00 98.62 144 TYR A O 1
ATOM 1115 N N . HIS A 1 145 ? 0.555 9.516 -5.269 1.00 98.00 145 HIS A N 1
ATOM 1116 C CA . HIS A 1 145 ? 0.243 10.885 -5.680 1.00 98.00 145 HIS A CA 1
ATOM 1117 C C . HIS A 1 145 ? -1.212 11.322 -5.443 1.00 98.00 145 HIS A C 1
ATOM 1119 O O . HIS A 1 145 ? -1.490 12.513 -5.541 1.00 98.00 145 HIS A O 1
ATOM 1125 N N . ALA A 1 146 ? -2.126 10.402 -5.115 1.00 97.56 146 ALA A N 1
ATOM 1126 C CA . ALA A 1 146 ? -3.541 10.708 -4.884 1.00 97.56 146 ALA A CA 1
ATOM 1127 C C . ALA A 1 146 ? -3.759 11.734 -3.758 1.00 97.56 146 ALA A C 1
ATOM 1129 O O . ALA A 1 146 ? -2.997 11.785 -2.779 1.00 97.56 146 ALA A O 1
ATOM 1130 N N . ASP A 1 147 ? -4.850 12.494 -3.837 1.00 97.00 147 ASP A N 1
ATOM 1131 C CA . ASP A 1 147 ? -5.232 13.389 -2.749 1.00 97.00 147 ASP A CA 1
ATOM 1132 C C . ASP A 1 147 ? -5.684 12.592 -1.513 1.00 97.00 147 ASP A C 1
ATOM 1134 O O . ASP A 1 147 ? -6.213 11.481 -1.595 1.00 97.00 147 ASP A O 1
ATOM 1138 N N . ALA A 1 148 ? -5.497 13.156 -0.318 1.00 95.88 148 ALA A N 1
ATOM 1139 C CA . ALA A 1 148 ? -5.896 12.489 0.917 1.00 95.88 148 ALA A CA 1
ATOM 1140 C C . ALA A 1 148 ? -7.413 12.201 0.998 1.00 95.88 148 ALA A C 1
ATOM 1142 O O . ALA A 1 148 ? -7.803 11.284 1.734 1.00 95.88 148 ALA A O 1
ATOM 1143 N N . SER A 1 149 ? -8.245 12.965 0.281 1.00 96.31 149 SER A N 1
ATOM 1144 C CA . SER A 1 149 ? -9.700 12.795 0.194 1.00 96.31 149 SER A CA 1
ATOM 1145 C C . SER A 1 149 ? -10.137 11.575 -0.620 1.00 96.31 149 SER A C 1
ATOM 1147 O O . SER A 1 149 ? -11.231 11.066 -0.386 1.00 96.31 149 SER A O 1
ATOM 1149 N N . GLU A 1 150 ? -9.276 11.044 -1.491 1.00 96.94 150 GLU A N 1
ATOM 1150 C CA . GLU A 1 150 ? -9.552 9.834 -2.283 1.00 96.94 150 GLU A CA 1
ATOM 1151 C C . GLU A 1 150 ? -9.445 8.546 -1.458 1.00 96.94 150 GLU A C 1
ATOM 1153 O O . GLU A 1 150 ? -9.807 7.457 -1.900 1.00 96.94 150 GLU A O 1
ATOM 1158 N N . ARG A 1 151 ? -8.948 8.654 -0.225 1.00 97.62 151 ARG A N 1
ATOM 1159 C CA . ARG A 1 151 ? -8.717 7.507 0.640 1.00 97.62 151 ARG A CA 1
ATOM 1160 C C . ARG A 1 151 ? -10.023 6.742 0.911 1.00 97.62 151 ARG A C 1
ATOM 1162 O O . ARG A 1 151 ? -10.967 7.309 1.465 1.00 97.62 151 ARG A O 1
ATOM 1169 N N . PRO A 1 152 ? -10.053 5.416 0.693 1.00 97.94 152 PRO A N 1
ATOM 1170 C CA . PRO A 1 152 ? -11.293 4.649 0.766 1.00 97.94 152 PRO A CA 1
ATOM 1171 C C . PRO A 1 152 ? -11.696 4.279 2.202 1.00 97.94 152 PRO A C 1
ATOM 1173 O O . PRO A 1 152 ? -12.752 3.699 2.426 1.00 97.94 152 PRO A O 1
ATOM 1176 N N . PHE A 1 153 ? -10.879 4.591 3.207 1.00 97.50 153 PHE A N 1
ATOM 1177 C CA . PHE A 1 153 ? -11.158 4.333 4.622 1.00 97.50 153 PHE A CA 1
ATOM 1178 C C . PHE A 1 153 ? -10.477 5.380 5.520 1.00 97.50 153 PHE A C 1
ATOM 1180 O O . PHE A 1 153 ? -9.624 6.130 5.054 1.00 97.50 153 PHE A O 1
ATOM 1187 N N . PRO A 1 154 ? -10.778 5.458 6.831 1.00 97.50 154 PRO A N 1
ATOM 1188 C CA . PRO A 1 154 ? -10.102 6.408 7.714 1.00 97.50 154 PRO A CA 1
ATOM 1189 C C . PRO A 1 154 ? -8.576 6.239 7.692 1.00 97.50 154 PRO A C 1
ATOM 1191 O O . PRO A 1 154 ? -8.086 5.111 7.666 1.00 97.50 154 PRO A O 1
ATOM 1194 N N . LYS A 1 155 ? -7.813 7.335 7.812 1.00 97.69 155 LYS A N 1
ATOM 1195 C CA . LYS A 1 155 ? -6.330 7.337 7.852 1.00 97.69 155 LYS A CA 1
ATOM 1196 C C . LYS A 1 155 ? -5.722 6.421 8.931 1.00 97.69 155 LYS A C 1
ATOM 1198 O O . LYS A 1 155 ? -4.587 5.976 8.820 1.00 97.69 155 LYS A O 1
ATOM 1203 N N . ARG A 1 156 ? -6.482 6.094 9.981 1.00 97.19 156 ARG A N 1
ATOM 1204 C CA . ARG A 1 156 ? -6.077 5.142 11.034 1.00 97.19 156 ARG A CA 1
ATOM 1205 C C . ARG A 1 156 ? -6.259 3.665 10.652 1.00 97.19 156 ARG A C 1
ATOM 1207 O O . ARG A 1 156 ? -5.916 2.801 11.461 1.00 97.19 156 ARG A O 1
ATOM 1214 N N . THR A 1 157 ? -6.750 3.372 9.449 1.00 97.94 157 THR A N 1
ATOM 1215 C CA . THR A 1 157 ? -6.831 2.019 8.883 1.00 97.94 157 THR A CA 1
ATOM 1216 C C . THR A 1 157 ? -5.443 1.580 8.451 1.00 97.94 157 THR A C 1
ATOM 1218 O O . THR A 1 157 ? -4.941 1.998 7.409 1.00 97.94 157 THR A O 1
ATOM 1221 N N . ARG A 1 158 ? -4.788 0.797 9.308 1.00 97.38 158 ARG A N 1
ATOM 1222 C CA . ARG A 1 158 ? -3.367 0.430 9.174 1.00 97.38 158 ARG A CA 1
ATOM 1223 C C . ARG A 1 158 ? -3.142 -1.075 9.218 1.00 97.38 158 ARG A C 1
ATOM 1225 O O . ARG A 1 158 ? -2.006 -1.536 9.122 1.00 97.38 158 ARG A O 1
ATOM 1232 N N . HIS A 1 159 ? -4.209 -1.847 9.364 1.00 96.44 159 HIS A N 1
ATOM 1233 C CA . HIS A 1 159 ? -4.140 -3.284 9.555 1.00 96.44 159 HIS A CA 1
ATOM 1234 C C . HIS A 1 159 ? -5.064 -3.958 8.565 1.00 96.44 159 HIS A C 1
ATOM 1236 O O . HIS A 1 159 ? -6.193 -3.520 8.351 1.00 96.44 159 HIS A O 1
ATOM 1242 N N . PHE A 1 160 ? -4.577 -5.039 7.979 1.00 96.00 160 PHE A N 1
ATOM 1243 C CA . PHE A 1 160 ? -5.396 -5.954 7.215 1.00 96.00 160 PHE A CA 1
ATOM 1244 C C . PHE A 1 160 ? -4.891 -7.373 7.420 1.00 96.00 160 PHE A C 1
ATOM 1246 O O . PHE A 1 160 ? -3.755 -7.585 7.848 1.00 96.00 160 PHE A O 1
ATOM 1253 N N . TYR A 1 161 ? -5.734 -8.346 7.108 1.00 93.19 161 TYR A N 1
ATOM 1254 C CA . TYR A 1 161 ? -5.279 -9.707 6.867 1.00 93.19 161 TYR A CA 1
ATOM 1255 C C . TYR A 1 161 ? -6.144 -10.375 5.805 1.00 93.19 161 TYR A C 1
ATOM 1257 O O . TYR A 1 161 ? -7.292 -9.985 5.575 1.00 93.19 161 TYR A O 1
ATOM 1265 N N . SER A 1 162 ? -5.568 -11.399 5.182 1.00 89.62 162 SER A N 1
ATOM 1266 C CA . SER A 1 162 ? -6.272 -12.330 4.311 1.00 89.62 162 SER A CA 1
ATOM 1267 C C . SER A 1 162 ? -6.583 -13.599 5.077 1.00 89.62 162 SER A C 1
ATOM 1269 O O . SER A 1 162 ? -5.669 -14.266 5.558 1.00 89.62 162 SER A O 1
ATOM 1271 N N . GLU A 1 163 ? -7.862 -13.960 5.177 1.00 86.88 163 GLU A N 1
ATOM 1272 C CA . GLU A 1 163 ? -8.290 -15.209 5.816 1.00 86.88 163 GLU A CA 1
ATOM 1273 C C . GLU A 1 163 ? -7.680 -16.426 5.105 1.00 86.88 163 GLU A C 1
ATOM 1275 O O . GLU A 1 163 ? -7.276 -17.386 5.752 1.00 86.88 163 GLU A O 1
ATOM 1280 N N . ARG A 1 164 ? -7.510 -16.349 3.776 1.00 86.31 164 ARG A N 1
ATOM 1281 C CA . ARG A 1 164 ? -6.828 -17.385 2.979 1.00 86.31 164 ARG A CA 1
ATOM 1282 C C . ARG A 1 164 ? -5.362 -17.579 3.366 1.00 86.31 164 ARG A C 1
ATOM 1284 O O . ARG A 1 164 ? -4.824 -18.658 3.142 1.00 86.31 164 ARG A O 1
ATOM 1291 N N . SER A 1 165 ? -4.723 -16.550 3.915 1.00 82.44 165 SER A N 1
ATOM 1292 C CA . SER A 1 165 ? -3.334 -16.606 4.376 1.00 82.44 165 SER A CA 1
ATOM 1293 C C . SER A 1 165 ? -3.214 -17.044 5.840 1.00 82.44 165 SER A C 1
ATOM 1295 O O . SER A 1 165 ? -2.100 -17.246 6.321 1.00 82.44 165 SER A O 1
ATOM 1297 N N . MET A 1 166 ? -4.333 -17.206 6.557 1.00 82.31 166 MET A N 1
ATOM 1298 C CA . MET A 1 166 ? -4.330 -17.611 7.958 1.00 82.31 166 MET A CA 1
ATOM 1299 C C . MET A 1 166 ? -4.364 -19.133 8.113 1.00 82.31 166 MET A C 1
ATOM 1301 O O . MET A 1 166 ? -5.324 -19.810 7.738 1.00 82.31 166 MET A O 1
ATOM 1305 N N . VAL A 1 167 ? -3.322 -19.682 8.739 1.00 76.88 167 VAL A N 1
ATOM 1306 C CA . VAL A 1 167 ? -3.226 -21.118 9.029 1.00 76.88 167 VAL A CA 1
ATOM 1307 C C . VAL A 1 167 ? -4.321 -21.531 10.017 1.00 76.88 167 VAL A C 1
ATOM 1309 O O . VAL A 1 167 ? -4.494 -20.923 11.074 1.00 76.88 167 VAL A O 1
ATOM 1312 N N . GLY A 1 168 ? -5.073 -22.578 9.670 1.00 76.00 168 GLY A N 1
ATOM 1313 C CA . GLY A 1 168 ? -6.139 -23.118 10.519 1.00 76.00 168 GLY A CA 1
ATOM 1314 C C . GLY A 1 168 ? -7.336 -22.180 10.713 1.00 76.00 168 GLY A C 1
ATOM 1315 O O . GLY A 1 168 ? -8.071 -22.348 11.681 1.00 76.00 168 GLY A O 1
ATOM 1316 N N . GLY A 1 169 ? -7.508 -21.172 9.846 1.00 68.00 169 GLY A N 1
ATOM 1317 C CA . GLY A 1 169 ? -8.630 -20.226 9.905 1.00 68.00 169 GLY A CA 1
ATOM 1318 C C . GLY A 1 169 ? -8.595 -19.266 11.097 1.00 68.00 169 GLY A C 1
ATOM 1319 O O . GLY A 1 169 ? -9.585 -18.592 11.372 1.00 68.00 169 GLY A O 1
ATOM 1320 N N . ARG A 1 170 ? -7.476 -19.197 11.829 1.00 80.12 170 ARG A N 1
ATOM 1321 C CA . ARG A 1 170 ? -7.344 -18.317 12.997 1.00 80.12 170 ARG A CA 1
ATOM 1322 C C . ARG A 1 170 ? -7.158 -16.875 12.549 1.00 80.12 170 ARG A C 1
ATOM 1324 O O . ARG A 1 170 ? -6.264 -16.598 11.764 1.00 80.12 170 ARG A O 1
ATOM 1331 N N . ALA A 1 171 ? -7.942 -15.944 13.077 1.00 87.38 171 ALA A N 1
ATOM 1332 C CA . ALA A 1 171 ? -7.677 -14.524 12.873 1.00 87.38 171 ALA A CA 1
ATOM 1333 C C . ALA A 1 171 ? -6.444 -14.082 13.692 1.00 87.38 171 ALA A C 1
ATOM 1335 O O . ALA A 1 171 ? -6.151 -14.683 14.730 1.00 87.38 171 ALA A O 1
ATOM 1336 N N . PRO A 1 172 ? -5.709 -13.040 13.269 1.00 88.81 172 PRO A N 1
ATOM 1337 C CA . PRO A 1 172 ? -4.626 -12.491 14.077 1.00 88.81 172 PRO A CA 1
ATOM 1338 C C . PRO A 1 172 ? -5.144 -11.976 15.424 1.00 88.81 172 PRO A C 1
ATOM 1340 O O . PRO A 1 172 ? -6.184 -11.319 15.467 1.00 88.81 172 PRO A O 1
ATOM 1343 N N . ASN A 1 173 ? -4.392 -12.187 16.510 1.00 89.75 173 ASN A N 1
ATOM 1344 C CA . ASN A 1 173 ? -4.818 -11.788 17.860 1.00 89.75 173 ASN A CA 1
ATOM 1345 C C . ASN A 1 173 ? -5.204 -10.304 17.949 1.00 89.75 173 ASN A C 1
ATOM 1347 O O . ASN A 1 173 ? -6.204 -9.979 18.582 1.00 89.75 173 ASN A O 1
ATOM 1351 N N . TRP A 1 174 ? -4.468 -9.425 17.259 1.00 90.19 174 TRP A N 1
ATOM 1352 C CA . TRP A 1 174 ? -4.732 -7.981 17.225 1.00 90.19 174 TRP A CA 1
ATOM 1353 C C . TRP A 1 174 ? -6.093 -7.610 16.620 1.00 90.19 174 TRP A C 1
ATOM 1355 O O . TRP A 1 174 ? -6.564 -6.499 16.830 1.00 90.19 174 TRP A O 1
ATOM 1365 N N . SER A 1 175 ? -6.724 -8.507 15.858 1.00 91.81 175 SER A N 1
ATOM 1366 C CA . SER A 1 175 ? -8.051 -8.272 15.274 1.00 91.81 175 SER A CA 1
ATOM 1367 C C . SER A 1 175 ? -9.195 -8.601 16.238 1.00 91.81 175 SER A C 1
ATOM 1369 O O . SER A 1 175 ? -10.340 -8.222 15.996 1.00 91.81 175 SER A O 1
ATOM 1371 N N . THR A 1 176 ? -8.899 -9.288 17.345 1.00 89.00 176 THR A N 1
ATOM 1372 C CA . THR A 1 176 ? -9.893 -9.693 18.344 1.00 89.00 176 THR A CA 1
ATOM 1373 C C . THR A 1 176 ? -10.530 -8.463 18.982 1.00 89.00 176 THR A C 1
ATOM 1375 O O . THR A 1 176 ? -9.829 -7.569 19.444 1.00 89.00 176 THR A O 1
ATOM 1378 N N . GLY A 1 177 ? -11.863 -8.413 19.014 1.00 87.56 177 GLY A N 1
ATOM 1379 C CA . GLY A 1 177 ? -12.606 -7.286 19.588 1.00 87.56 177 GLY A CA 1
ATOM 1380 C C . GLY A 1 177 ? -12.692 -6.045 18.692 1.00 87.56 177 GLY A C 1
ATOM 1381 O O . GLY A 1 177 ? -13.323 -5.067 19.084 1.00 87.56 177 GLY A O 1
ATOM 1382 N N . HIS A 1 178 ? -12.123 -6.079 17.483 1.00 91.25 178 HIS A N 1
ATOM 1383 C CA . HIS A 1 178 ? -12.236 -4.997 16.507 1.00 91.25 178 HIS A CA 1
ATOM 1384 C C . HIS A 1 178 ? -13.193 -5.371 15.370 1.00 91.25 178 HIS A C 1
ATOM 1386 O O . HIS A 1 178 ? -13.163 -6.487 14.849 1.00 91.25 178 HIS A O 1
ATOM 1392 N N . ALA A 1 179 ? -14.027 -4.420 14.947 1.00 92.62 179 ALA A N 1
ATOM 1393 C CA . ALA A 1 179 ? -14.858 -4.571 13.757 1.00 92.62 179 ALA A CA 1
ATOM 1394 C C . ALA A 1 179 ? -14.063 -4.189 12.494 1.00 92.62 179 ALA A C 1
ATOM 1396 O O . ALA A 1 179 ? -13.321 -3.199 12.524 1.00 92.62 179 ALA A O 1
ATOM 1397 N N . PRO A 1 180 ? -14.201 -4.939 11.385 1.00 94.38 180 PRO A N 1
ATOM 1398 C CA . PRO A 1 180 ? -13.575 -4.561 10.131 1.00 94.38 180 PRO A CA 1
ATOM 1399 C C . PRO A 1 180 ? -14.217 -3.293 9.553 1.00 94.38 180 PRO A C 1
ATOM 1401 O O . PRO A 1 180 ? -15.417 -3.059 9.687 1.00 94.38 180 PRO A O 1
ATOM 1404 N N . VAL A 1 181 ? -13.403 -2.494 8.874 1.00 94.94 181 VAL A N 1
ATOM 1405 C CA . VAL A 1 181 ? -13.817 -1.324 8.104 1.00 94.94 181 VAL A CA 1
ATOM 1406 C C . VAL A 1 181 ? -14.067 -1.748 6.661 1.00 94.94 181 VAL A C 1
ATOM 1408 O O . VAL A 1 181 ? -13.231 -2.416 6.053 1.00 94.94 181 VAL A O 1
ATOM 1411 N N . ASN A 1 182 ? -15.201 -1.323 6.109 1.00 94.31 182 ASN A N 1
ATOM 1412 C CA . ASN A 1 182 ? -15.505 -1.491 4.692 1.00 94.31 182 ASN A CA 1
ATOM 1413 C C . ASN A 1 182 ? -14.967 -0.284 3.911 1.00 94.31 182 ASN A C 1
ATOM 1415 O O . ASN A 1 182 ? -15.337 0.841 4.252 1.00 94.31 182 ASN A O 1
ATOM 1419 N N . PRO A 1 183 ? -14.120 -0.484 2.888 1.00 95.50 183 PRO A N 1
ATOM 1420 C CA . PRO A 1 183 ? -13.661 0.618 2.056 1.00 95.50 183 PRO A CA 1
ATOM 1421 C C . PRO A 1 183 ? -14.806 1.200 1.206 1.00 95.50 183 PRO A C 1
ATOM 1423 O O . PRO A 1 183 ? -15.576 0.460 0.591 1.00 95.50 183 PRO A O 1
ATOM 1426 N N . THR A 1 184 ? -14.916 2.526 1.159 1.00 95.56 184 THR A N 1
ATOM 1427 C CA . THR A 1 184 ? -15.912 3.265 0.372 1.00 95.56 184 THR A CA 1
ATOM 1428 C C . THR A 1 184 ? -15.684 3.043 -1.117 1.00 95.56 184 THR A C 1
ATOM 1430 O O . THR A 1 184 ? -14.593 3.293 -1.610 1.00 95.56 184 THR A O 1
ATOM 1433 N N . GLY A 1 185 ? -16.716 2.605 -1.841 1.00 93.31 185 GLY A N 1
ATOM 1434 C CA . GLY A 1 185 ? -16.641 2.384 -3.291 1.00 93.31 185 GLY A CA 1
ATOM 1435 C C . GLY A 1 185 ? -16.135 1.000 -3.712 1.00 93.31 185 GLY A C 1
ATOM 1436 O O . GLY A 1 185 ? -16.174 0.692 -4.898 1.00 93.31 185 GLY A O 1
ATOM 1437 N N . TYR A 1 186 ? -15.751 0.129 -2.770 1.00 93.50 186 TYR A N 1
ATOM 1438 C CA . TYR A 1 186 ? -15.208 -1.199 -3.075 1.00 93.50 186 TYR A CA 1
ATOM 1439 C C . TYR A 1 186 ? -16.124 -2.321 -2.594 1.00 93.50 186 TYR A C 1
ATOM 1441 O O . TYR A 1 186 ? -16.766 -2.243 -1.545 1.00 93.50 186 TYR A O 1
ATOM 1449 N N . ARG A 1 187 ? -16.123 -3.429 -3.339 1.00 89.75 187 ARG A N 1
ATOM 1450 C CA . ARG A 1 187 ? -16.690 -4.710 -2.900 1.00 89.75 187 ARG A CA 1
ATOM 1451 C C . ARG A 1 187 ? -15.556 -5.683 -2.609 1.00 89.75 187 ARG A C 1
ATOM 1453 O O . ARG A 1 187 ? -15.079 -6.379 -3.498 1.00 89.75 187 ARG A O 1
ATOM 1460 N N . VAL A 1 188 ? -15.131 -5.731 -1.353 1.00 87.88 188 VAL A N 1
ATOM 1461 C CA . VAL A 1 188 ? -14.033 -6.604 -0.921 1.00 87.88 188 VAL A CA 1
ATOM 1462 C C . VAL A 1 188 ? -14.575 -7.975 -0.520 1.00 87.88 188 VAL A C 1
ATOM 1464 O O . VAL A 1 188 ? -15.486 -8.061 0.300 1.00 87.88 188 VAL A O 1
ATOM 1467 N N . ASP A 1 189 ? -13.996 -9.054 -1.059 1.00 90.38 189 ASP A N 1
ATOM 1468 C CA . ASP A 1 189 ? -14.226 -10.411 -0.544 1.00 90.38 189 ASP A CA 1
ATOM 1469 C C . ASP A 1 189 ? -13.596 -10.514 0.860 1.00 90.38 189 ASP A C 1
ATOM 1471 O O . ASP A 1 189 ? -12.363 -10.498 0.968 1.00 90.38 189 ASP A O 1
ATOM 1475 N N . PRO A 1 190 ? -14.389 -10.665 1.938 1.00 85.50 190 PRO A N 1
ATOM 1476 C CA . PRO A 1 190 ? -13.864 -10.713 3.301 1.00 85.50 190 PRO A CA 1
ATOM 1477 C C . PRO A 1 190 ? -12.976 -11.939 3.559 1.00 85.50 190 PRO A C 1
ATOM 1479 O O . PRO A 1 190 ? -12.223 -11.955 4.531 1.00 85.50 190 PRO A O 1
ATOM 1482 N N . ARG A 1 191 ? -13.013 -12.964 2.695 1.00 89.19 191 ARG A N 1
ATOM 1483 C CA . ARG A 1 191 ? -12.076 -14.095 2.763 1.00 89.19 191 ARG A CA 1
ATOM 1484 C C . ARG A 1 191 ? -10.697 -13.724 2.219 1.00 89.19 191 ARG A C 1
ATOM 1486 O O . ARG A 1 191 ? -9.718 -14.403 2.520 1.00 89.19 191 ARG A O 1
ATOM 1493 N N . ARG A 1 192 ? -10.608 -12.683 1.386 1.00 91.69 192 ARG A N 1
ATOM 1494 C CA . ARG A 1 192 ? -9.352 -12.181 0.814 1.00 91.69 192 ARG A CA 1
ATOM 1495 C C . ARG A 1 192 ? -8.783 -11.031 1.611 1.00 91.69 192 ARG A C 1
ATOM 1497 O O . ARG A 1 192 ? -7.596 -11.069 1.882 1.00 91.69 192 ARG A O 1
ATOM 1504 N N . PHE A 1 193 ? -9.594 -10.055 2.006 1.00 94.88 193 PHE A N 1
ATOM 1505 C CA . PHE A 1 193 ? -9.112 -8.949 2.825 1.00 94.88 193 PHE A CA 1
ATOM 1506 C C . PHE A 1 193 ? -10.162 -8.459 3.814 1.00 94.88 193 PHE A C 1
ATOM 1508 O O . PHE A 1 193 ? -11.324 -8.246 3.476 1.00 94.88 193 PHE A O 1
ATOM 1515 N N . ARG A 1 194 ? -9.712 -8.230 5.047 1.00 95.31 194 ARG A N 1
ATOM 1516 C CA . ARG A 1 194 ? -10.434 -7.485 6.081 1.00 95.31 194 ARG A CA 1
ATOM 1517 C C . ARG A 1 194 ? -9.529 -6.370 6.569 1.00 95.31 194 ARG A C 1
ATOM 1519 O O . ARG A 1 194 ? -8.384 -6.652 6.913 1.00 95.31 194 ARG A O 1
ATOM 1526 N N . PHE A 1 195 ? -10.035 -5.143 6.612 1.00 96.94 195 PHE A N 1
ATOM 1527 C CA . PHE A 1 195 ? -9.285 -3.952 7.015 1.00 96.94 195 PHE A CA 1
ATOM 1528 C C . PHE A 1 195 ? -9.723 -3.490 8.399 1.00 96.94 195 PHE A C 1
ATOM 1530 O O . PHE A 1 195 ? -10.888 -3.633 8.748 1.00 96.94 195 PHE A O 1
ATOM 1537 N N . TYR A 1 196 ? -8.814 -2.929 9.191 1.00 96.94 196 TYR A N 1
ATOM 1538 C CA . TYR A 1 196 ? -9.091 -2.521 10.567 1.00 96.94 196 TYR A CA 1
ATOM 1539 C C . TYR A 1 196 ? -8.462 -1.165 10.872 1.00 96.94 196 TYR A C 1
ATOM 1541 O O . TYR A 1 196 ? -7.326 -0.876 10.483 1.00 96.94 196 TYR A O 1
ATOM 1549 N N . SER A 1 197 ? -9.218 -0.342 11.598 1.00 95.25 197 SER A N 1
ATOM 1550 C CA . SER A 1 197 ? -8.831 1.005 12.011 1.00 95.25 197 SER A CA 1
ATOM 1551 C C . SER A 1 197 ? -8.676 1.098 13.522 1.00 95.25 197 SER A C 1
ATOM 1553 O O . SER A 1 197 ? -9.361 0.406 14.272 1.00 95.25 197 SER A O 1
ATOM 1555 N N . GLY A 1 198 ? -7.766 1.963 13.971 1.00 88.44 198 GLY A N 1
ATOM 1556 C CA . GLY A 1 198 ? -7.599 2.272 15.393 1.00 88.44 198 GLY A CA 1
ATOM 1557 C C . GLY A 1 198 ? -6.947 1.165 16.223 1.00 88.44 198 GLY A C 1
ATOM 1558 O O . GLY A 1 198 ? -6.870 1.299 17.440 1.00 88.44 198 GLY A O 1
ATOM 1559 N N . VAL A 1 199 ? -6.436 0.106 15.590 1.00 86.56 199 VAL A N 1
ATOM 1560 C CA . VAL A 1 199 ? -5.624 -0.908 16.269 1.00 86.56 199 VAL A CA 1
ATOM 1561 C C . VAL A 1 199 ? -4.299 -0.260 16.687 1.00 86.56 199 VAL A C 1
ATOM 1563 O O . VAL A 1 199 ? -3.592 0.358 15.872 1.00 86.56 199 VAL A O 1
ATOM 1566 N N . ALA A 1 200 ? -3.995 -0.338 17.983 1.00 79.19 200 ALA A N 1
ATOM 1567 C CA . ALA A 1 200 ? -2.753 0.177 18.543 1.00 79.19 200 ALA A CA 1
ATOM 1568 C C . ALA A 1 200 ? -1.560 -0.646 18.038 1.00 79.19 200 ALA A C 1
ATOM 1570 O O . ALA A 1 200 ? -1.685 -1.832 17.730 1.00 79.19 200 ALA A O 1
ATOM 1571 N N . ALA A 1 201 ? -0.386 -0.019 17.955 1.00 69.44 201 ALA A N 1
ATOM 1572 C CA . ALA A 1 201 ? 0.835 -0.787 17.764 1.00 69.44 201 ALA A CA 1
ATOM 1573 C C . ALA A 1 201 ? 1.025 -1.682 18.995 1.00 69.44 201 ALA A C 1
ATOM 1575 O O . ALA A 1 201 ? 0.983 -1.187 20.122 1.00 69.44 201 ALA A O 1
ATOM 1576 N N . ALA A 1 202 ? 1.229 -2.985 18.792 1.00 63.00 202 ALA A N 1
ATOM 1577 C CA . ALA A 1 202 ? 1.696 -3.832 19.879 1.00 63.00 202 ALA A CA 1
ATOM 1578 C C . ALA A 1 202 ? 3.080 -3.312 20.290 1.00 63.00 202 ALA A C 1
ATOM 1580 O O . ALA A 1 202 ? 3.987 -3.262 19.449 1.00 63.00 202 ALA A O 1
ATOM 1581 N N . LEU A 1 203 ? 3.209 -2.879 21.548 1.00 47.81 203 LEU A N 1
ATOM 1582 C CA . LEU A 1 203 ? 4.502 -2.603 22.158 1.00 47.81 203 LEU A CA 1
ATOM 1583 C C . LEU A 1 203 ? 5.283 -3.916 22.107 1.00 47.81 203 LEU A C 1
ATOM 1585 O O . LEU A 1 203 ? 4.873 -4.902 22.717 1.00 47.81 203 LEU A O 1
ATOM 1589 N N . HIS A 1 204 ? 6.354 -3.953 21.320 1.00 44.31 204 HIS A N 1
ATOM 1590 C CA . HIS A 1 204 ? 7.349 -4.998 21.489 1.00 44.31 204 HIS A CA 1
ATOM 1591 C C . HIS A 1 204 ? 8.051 -4.696 22.818 1.00 44.31 204 HIS A C 1
ATOM 1593 O O . HIS A 1 204 ? 8.840 -3.755 22.887 1.00 44.31 204 HIS A O 1
ATOM 1599 N N . LEU A 1 205 ? 7.660 -5.419 23.868 1.00 32.94 205 LEU A N 1
ATOM 1600 C CA . LEU A 1 205 ? 8.477 -5.613 25.064 1.00 32.94 205 LEU A CA 1
ATOM 1601 C C . LEU A 1 205 ? 9.510 -6.704 24.778 1.00 32.94 205 LEU A C 1
ATOM 1603 O O . LEU A 1 205 ? 9.133 -7.680 24.086 1.00 32.94 205 LEU A O 1
#

Secondary structure (DSSP, 8-state):
-PPPPP----------------------------------------SPPPP-GGG--HHHHHHHHHHHHH-S-HHHHHHHHHHHHHHHHTTGGG--SHHHHHHSTTTSGGGSTT-TTHHHHHT--S-TT-HHHHHHHHHHHHHHHS-GGG-SS-TTEEEEE-GGGSGGGPPPGGGTT-PPBPPTT----TTT-EEEESPPPP---